Protein AF-A0A412FDX8-F1 (afdb_monomer_lite)

Structure (mmCIF, N/CA/C/O backbone):
data_AF-A0A412FDX8-F1
#
_entry.id   AF-A0A412FDX8-F1
#
loop_
_atom_site.group_PDB
_atom_site.id
_atom_site.type_symbol
_atom_site.label_atom_id
_atom_site.label_alt_id
_atom_site.label_comp_id
_atom_site.label_asym_id
_atom_site.label_entity_id
_atom_site.label_seq_id
_atom_site.pdbx_PDB_ins_code
_atom_site.Cartn_x
_atom_site.Cartn_y
_atom_site.Cartn_z
_atom_site.occupancy
_atom_site.B_iso_or_equiv
_atom_site.auth_seq_id
_atom_site.auth_comp_id
_atom_site.auth_asym_id
_atom_site.auth_atom_id
_atom_site.pdbx_PDB_model_num
ATOM 1 N N . MET A 1 1 ? 4.907 1.057 30.288 1.00 76.75 1 MET A N 1
ATOM 2 C CA . MET A 1 1 ? 3.747 0.135 30.222 1.00 76.75 1 MET A CA 1
ATOM 3 C C . MET A 1 1 ? 2.775 0.377 31.376 1.00 76.75 1 MET A C 1
ATOM 5 O O . MET A 1 1 ? 1.688 0.872 31.107 1.00 76.75 1 MET A O 1
ATOM 9 N N . LYS A 1 2 ? 3.218 0.270 32.641 1.00 84.75 2 LYS A N 1
ATOM 10 C CA . LYS A 1 2 ? 2.421 0.553 33.862 1.00 84.75 2 LYS A CA 1
ATOM 11 C C . LYS A 1 2 ? 1.557 1.835 33.844 1.00 84.75 2 LYS A C 1
ATOM 13 O O . LYS A 1 2 ? 0.416 1.832 34.296 1.00 84.75 2 LYS A O 1
ATOM 18 N N . SER A 1 3 ? 2.067 2.947 33.302 1.00 88.62 3 SER A N 1
ATOM 19 C CA . SER A 1 3 ? 1.304 4.210 33.185 1.00 88.62 3 SER A CA 1
ATOM 20 C C . SER A 1 3 ? 0.127 4.120 32.196 1.00 88.62 3 SER A C 1
ATOM 22 O O . SER A 1 3 ? -0.947 4.665 32.453 1.00 88.62 3 SER A O 1
ATOM 24 N N . VAL A 1 4 ? 0.296 3.395 31.084 1.00 88.06 4 VAL A N 1
ATOM 25 C CA . VAL A 1 4 ? -0.756 3.182 30.073 1.00 88.06 4 VAL A CA 1
ATOM 26 C C . VAL A 1 4 ? -1.822 2.229 30.613 1.00 88.06 4 VAL A C 1
ATOM 28 O O . VAL A 1 4 ? -3.003 2.539 30.513 1.00 88.06 4 VAL A O 1
ATOM 31 N N . GLU A 1 5 ? -1.419 1.148 31.284 1.00 90.25 5 GLU A N 1
ATOM 32 C CA . GLU A 1 5 ? -2.331 0.224 31.979 1.00 90.25 5 GLU A CA 1
ATOM 33 C C . GLU A 1 5 ? -3.207 0.950 33.012 1.00 90.25 5 GLU A C 1
ATOM 35 O O . GLU A 1 5 ? -4.423 0.756 33.062 1.00 90.25 5 GLU A O 1
ATOM 40 N N . LYS A 1 6 ? -2.620 1.866 33.797 1.00 94.12 6 LYS A N 1
ATOM 41 C CA . LYS A 1 6 ? -3.374 2.688 34.757 1.00 94.12 6 LYS A CA 1
ATOM 42 C C . LYS A 1 6 ? -4.414 3.577 34.064 1.00 94.12 6 LYS A C 1
ATOM 44 O O . LYS A 1 6 ? -5.519 3.732 34.586 1.00 94.12 6 LYS A O 1
ATOM 49 N N . LYS A 1 7 ? -4.081 4.146 32.898 1.00 92.44 7 LYS A N 1
ATOM 50 C CA . LYS A 1 7 ? -5.018 4.944 32.088 1.00 92.44 7 LYS A CA 1
ATOM 51 C C . LYS A 1 7 ? -6.154 4.084 31.536 1.00 92.44 7 LYS A C 1
ATOM 53 O O . LYS A 1 7 ? -7.301 4.480 31.695 1.00 92.44 7 LYS A O 1
ATOM 58 N N . ILE A 1 8 ? -5.855 2.895 31.004 1.00 91.94 8 ILE A N 1
ATOM 59 C CA . ILE A 1 8 ? -6.867 1.928 30.538 1.00 91.94 8 ILE A CA 1
ATOM 60 C C . ILE A 1 8 ? -7.859 1.625 31.664 1.00 91.94 8 ILE A C 1
ATOM 62 O O . ILE A 1 8 ? -9.061 1.828 31.497 1.00 91.94 8 ILE A O 1
ATOM 66 N N . ARG A 1 9 ? -7.355 1.262 32.851 1.00 94.25 9 ARG A N 1
ATOM 67 C CA . ARG A 1 9 ? -8.195 0.942 34.015 1.00 94.25 9 ARG A CA 1
ATOM 68 C C . ARG A 1 9 ? -9.065 2.121 34.467 1.00 94.25 9 ARG A C 1
ATOM 70 O O . ARG A 1 9 ? -10.174 1.916 34.956 1.00 94.25 9 ARG A O 1
ATOM 77 N N . LYS A 1 10 ? -8.578 3.362 34.341 1.00 95.06 10 LYS A N 1
ATOM 78 C CA . LYS A 1 10 ? -9.369 4.566 34.649 1.00 95.06 10 LYS A CA 1
ATOM 79 C C . LYS A 1 10 ? -10.506 4.744 33.638 1.00 95.06 10 LYS A C 1
ATOM 81 O O . LYS A 1 10 ? -11.654 4.881 34.052 1.00 95.06 10 LYS A O 1
ATOM 86 N N . THR A 1 11 ? -10.197 4.674 32.345 1.00 91.75 11 THR A N 1
ATOM 87 C CA . THR A 1 11 ? -11.182 4.796 31.262 1.00 91.75 11 THR A CA 1
ATOM 88 C C . THR A 1 11 ? -12.250 3.699 31.345 1.00 91.75 11 THR A C 1
ATOM 90 O O . THR A 1 11 ? -13.431 3.971 31.164 1.00 91.75 11 THR A O 1
ATOM 93 N N . GLU A 1 12 ? -11.879 2.467 31.703 1.00 93.19 12 GLU A N 1
ATOM 94 C CA . GLU A 1 12 ? -12.833 1.367 31.914 1.00 93.19 12 GLU A CA 1
ATOM 95 C C . GLU A 1 12 ? -13.819 1.636 33.052 1.00 93.19 12 GLU A C 1
ATOM 97 O O . GLU A 1 12 ? -15.015 1.385 32.898 1.00 93.19 12 GLU A O 1
ATOM 102 N N . LYS A 1 13 ? -13.348 2.193 34.174 1.00 96.06 13 LYS A N 1
ATOM 103 C CA . LYS A 1 13 ? -14.226 2.581 35.287 1.00 96.06 13 LYS A CA 1
ATOM 104 C C . LYS A 1 13 ? -15.224 3.664 34.875 1.00 96.06 13 LYS A C 1
ATOM 106 O O . LYS A 1 13 ? -16.372 3.627 35.308 1.00 96.06 13 LYS A O 1
ATOM 111 N N . GLU A 1 14 ? -14.806 4.622 34.053 1.00 93.25 14 GLU A N 1
ATOM 112 C CA . GLU A 1 14 ? -15.690 5.676 33.540 1.00 93.25 14 GLU A CA 1
ATOM 113 C C . GLU A 1 14 ? -16.746 5.111 32.579 1.00 93.25 14 GLU A C 1
ATOM 115 O O . GLU A 1 14 ? -17.928 5.422 32.724 1.00 93.25 14 GLU A O 1
ATOM 120 N N . ILE A 1 15 ? -16.361 4.192 31.685 1.00 92.56 15 ILE A N 1
ATOM 121 C CA . ILE A 1 15 ? -17.304 3.472 30.813 1.00 92.56 15 ILE A CA 1
ATOM 122 C C . ILE A 1 15 ? -18.339 2.705 31.648 1.00 92.56 15 ILE A C 1
ATOM 124 O O . ILE A 1 15 ? -19.534 2.834 31.396 1.00 92.56 15 ILE A O 1
ATOM 128 N N . GLN A 1 16 ? -17.907 1.972 32.681 1.00 93.94 16 GLN A N 1
ATOM 129 C CA . GLN A 1 16 ? -18.815 1.231 33.566 1.00 93.94 16 GLN A CA 1
ATOM 130 C C . GLN A 1 16 ? -19.820 2.145 34.281 1.00 93.94 16 GLN A C 1
ATOM 132 O O . GLN A 1 16 ? -20.977 1.767 34.466 1.00 93.94 16 GLN A O 1
ATOM 137 N N . ARG A 1 17 ? -19.407 3.354 34.687 1.00 94.38 17 ARG A N 1
ATOM 138 C CA . ARG A 1 17 ? -20.314 4.346 35.290 1.00 94.38 17 ARG A CA 1
ATOM 139 C C . ARG A 1 17 ? -21.377 4.810 34.293 1.00 94.38 17 ARG A C 1
ATOM 141 O O . ARG A 1 17 ? -22.551 4.861 34.651 1.00 94.38 17 ARG A O 1
ATOM 148 N N . LEU A 1 18 ? -20.982 5.100 33.052 1.00 92.00 18 LEU A N 1
ATOM 149 C CA . LEU A 1 18 ? -21.920 5.487 31.993 1.00 92.00 18 LEU A CA 1
ATOM 150 C C . LEU A 1 18 ? -22.877 4.348 31.627 1.00 92.00 18 LEU A C 1
ATOM 152 O O . LEU A 1 18 ? -24.068 4.593 31.462 1.00 92.00 18 LEU A O 1
ATOM 156 N N . ASP A 1 19 ? -22.390 3.106 31.554 1.00 91.75 19 ASP A N 1
ATOM 157 C CA . ASP A 1 19 ? -23.225 1.930 31.278 1.00 91.75 19 ASP A CA 1
ATOM 158 C C . ASP A 1 19 ? -24.308 1.738 32.355 1.00 91.75 19 ASP A C 1
ATOM 160 O O . ASP A 1 19 ? -25.461 1.460 32.022 1.00 91.75 19 ASP A O 1
ATOM 164 N N . LYS A 1 20 ? -23.980 1.960 33.638 1.00 94.56 20 LYS A N 1
ATOM 165 C CA . LYS A 1 20 ? -24.968 1.928 34.733 1.00 94.56 20 LYS A CA 1
ATOM 166 C C . LYS A 1 20 ? -26.040 3.012 34.581 1.00 94.56 20 LYS A C 1
ATOM 168 O O . LYS A 1 20 ? -27.222 2.714 34.727 1.00 94.56 20 LYS A O 1
ATOM 173 N N . ARG A 1 21 ? -25.644 4.247 34.256 1.00 92.19 21 ARG A N 1
ATOM 174 C CA . ARG A 1 21 ? -26.575 5.377 34.067 1.00 92.19 21 ARG A CA 1
ATOM 175 C C . ARG A 1 21 ? -27.496 5.153 32.861 1.00 92.19 21 ARG A C 1
ATOM 177 O O . ARG A 1 21 ? -28.705 5.329 32.963 1.00 92.19 21 ARG A O 1
ATOM 184 N N . LEU A 1 22 ? -26.950 4.642 31.755 1.00 91.31 22 LEU A N 1
ATOM 185 C CA . LEU A 1 22 ? -27.731 4.223 30.585 1.00 91.31 22 LEU A CA 1
ATOM 186 C C . LEU A 1 22 ? -28.715 3.090 30.913 1.00 91.31 22 LEU A C 1
ATOM 188 O O . LEU A 1 22 ? -29.836 3.089 30.411 1.00 91.31 22 LEU A O 1
ATOM 192 N N . ALA A 1 23 ? -28.332 2.126 31.756 1.00 91.81 23 ALA A N 1
ATOM 193 C CA . ALA A 1 23 ? -29.230 1.050 32.175 1.00 91.81 23 ALA A CA 1
ATOM 194 C C . ALA A 1 23 ? -30.426 1.570 32.994 1.00 91.81 23 ALA A C 1
ATOM 196 O O . ALA A 1 23 ? -31.548 1.106 32.789 1.00 91.81 23 ALA A O 1
ATOM 197 N N . GLN A 1 24 ? -30.210 2.563 33.863 1.00 91.69 24 GLN A N 1
ATOM 198 C CA . GLN A 1 24 ? -31.279 3.216 34.628 1.00 91.69 24 GLN A CA 1
ATOM 199 C C . GLN A 1 24 ? -32.261 3.965 33.716 1.00 91.69 24 GLN A C 1
ATOM 201 O O . GLN A 1 24 ? -33.472 3.797 33.852 1.00 91.69 24 GLN A O 1
ATOM 206 N N . LEU A 1 25 ? -31.759 4.728 32.737 1.00 89.25 25 LEU A N 1
ATOM 207 C CA . LEU A 1 25 ? -32.608 5.426 31.760 1.00 89.25 25 LEU A CA 1
ATOM 208 C C . LEU A 1 25 ? -33.424 4.448 30.905 1.00 89.25 25 LEU A C 1
ATOM 210 O O . LEU A 1 25 ? -34.625 4.640 30.707 1.00 89.25 25 LEU A O 1
ATOM 214 N N . LYS A 1 26 ? -32.820 3.326 30.495 1.00 87.69 26 LYS A N 1
ATOM 215 C CA . LYS A 1 26 ? -33.546 2.241 29.817 1.00 87.69 26 LYS A CA 1
ATOM 216 C C . LYS A 1 26 ? -34.657 1.647 30.684 1.00 87.69 26 LYS A C 1
ATOM 218 O O . LYS A 1 26 ? -35.725 1.347 30.160 1.00 87.69 26 LYS A O 1
ATOM 223 N N . GLN A 1 27 ? -34.439 1.475 31.990 1.00 90.00 27 GLN A N 1
ATOM 224 C CA . GLN A 1 27 ? -35.490 1.006 32.901 1.00 90.00 27 GLN A CA 1
ATOM 225 C C . GLN A 1 27 ? -36.635 2.017 33.035 1.00 90.00 27 GLN A C 1
ATOM 227 O O . GLN A 1 27 ? -37.792 1.618 32.931 1.00 90.00 27 GLN A O 1
ATOM 232 N N . LYS A 1 28 ? -36.341 3.318 33.185 1.00 88.69 28 LYS A N 1
ATOM 233 C CA . LYS A 1 28 ? -37.378 4.369 33.189 1.00 88.69 28 LYS A CA 1
ATOM 234 C C . LYS A 1 28 ? -38.208 4.366 31.903 1.00 88.69 28 LYS A C 1
ATOM 236 O O . LYS A 1 28 ? -39.429 4.481 31.964 1.00 88.69 28 LYS A O 1
ATOM 241 N N . THR A 1 29 ? -37.541 4.188 30.762 1.00 87.94 29 THR A N 1
ATOM 242 C CA . THR A 1 29 ? -38.176 4.101 29.438 1.00 87.94 29 THR A CA 1
ATOM 243 C C . THR A 1 29 ? -39.141 2.920 29.366 1.00 87.94 29 THR A C 1
ATOM 245 O O . THR A 1 29 ? -40.288 3.089 28.970 1.00 87.94 29 THR A O 1
ATOM 248 N N . LYS A 1 30 ? -38.722 1.734 29.834 1.00 87.25 30 LYS A N 1
ATOM 249 C CA . LYS A 1 30 ? -39.593 0.545 29.905 1.00 87.25 30 LYS A CA 1
ATOM 250 C C . LYS A 1 30 ? -40.821 0.745 30.796 1.00 87.25 30 LYS A C 1
ATOM 252 O O . LYS A 1 30 ? -41.856 0.149 30.534 1.00 87.25 30 LYS A O 1
ATOM 257 N N . LEU A 1 31 ? -40.701 1.565 31.839 1.00 90.38 31 LEU A N 1
ATOM 258 C CA . LEU A 1 31 ? -41.789 1.905 32.760 1.00 90.38 31 LEU A CA 1
ATOM 259 C C . LEU A 1 31 ? -42.696 3.036 32.237 1.00 90.38 31 LEU A C 1
ATOM 261 O O . LEU A 1 31 ? -43.611 3.439 32.950 1.00 90.38 31 LEU A O 1
ATOM 265 N N . GLY A 1 32 ? -42.426 3.591 31.048 1.00 84.75 32 GLY A N 1
ATOM 266 C CA . GLY A 1 32 ? -43.186 4.706 30.471 1.00 84.75 32 GLY A CA 1
ATOM 267 C C . GLY A 1 32 ? -42.995 6.051 31.187 1.00 84.75 32 GLY A C 1
ATOM 268 O O . GLY A 1 32 ? -43.741 6.988 30.934 1.00 84.75 32 GLY A O 1
ATOM 269 N N . LYS A 1 33 ? -42.005 6.168 32.084 1.00 86.38 33 LYS A N 1
ATOM 270 C CA . LYS A 1 33 ? -41.756 7.361 32.921 1.00 86.38 33 LYS A CA 1
ATOM 271 C C . LYS A 1 33 ? -40.632 8.254 32.383 1.00 86.38 33 LYS A C 1
ATOM 273 O O . LYS A 1 33 ? -39.992 8.967 33.152 1.00 86.38 33 LYS A O 1
ATOM 278 N N . GLN A 1 34 ? -40.318 8.159 31.094 1.00 85.19 34 GLN A N 1
ATOM 279 C CA . GLN A 1 34 ? -39.212 8.908 30.500 1.00 85.19 34 GLN A CA 1
ATOM 280 C C . GLN A 1 34 ? -39.630 10.353 30.218 1.00 85.19 34 GLN A C 1
ATOM 282 O O . GLN A 1 34 ? -40.617 10.596 29.526 1.00 85.19 34 GLN A O 1
ATOM 287 N N . THR A 1 35 ? -38.860 11.315 30.724 1.00 89.06 35 THR A N 1
ATOM 288 C CA . THR A 1 35 ? -39.027 12.731 30.377 1.00 89.06 35 THR A CA 1
ATOM 289 C C . THR A 1 35 ? -38.248 13.081 29.106 1.00 89.06 35 THR A C 1
ATOM 291 O O . THR A 1 35 ? -37.320 12.380 28.695 1.00 89.06 35 THR A O 1
ATOM 294 N N . ARG A 1 36 ? -38.596 14.209 28.471 1.00 88.50 36 ARG A N 1
ATOM 295 C CA . ARG A 1 36 ? -37.852 14.733 27.311 1.00 88.50 36 ARG A CA 1
ATOM 296 C C . ARG A 1 36 ? -36.380 15.005 27.646 1.00 88.50 36 ARG A C 1
ATOM 298 O O . ARG A 1 36 ? -35.511 14.782 26.810 1.00 88.50 36 ARG A O 1
ATOM 305 N N . GLU A 1 37 ? -36.112 15.460 28.865 1.00 88.56 37 GLU A N 1
ATOM 306 C CA . GLU A 1 37 ? -34.761 15.723 29.369 1.00 88.56 37 GLU A CA 1
ATOM 307 C C . GLU A 1 37 ? -33.951 14.432 29.525 1.00 88.56 37 GLU A C 1
ATOM 309 O O . GLU A 1 37 ? -32.830 14.367 29.026 1.00 88.56 37 GLU A O 1
ATOM 314 N N . ASP A 1 38 ? -34.547 13.382 30.107 1.00 87.25 38 ASP A N 1
ATOM 315 C CA . ASP A 1 38 ? -33.927 12.053 30.226 1.00 87.25 38 ASP A CA 1
ATOM 316 C C . ASP A 1 38 ? -33.514 11.510 28.836 1.00 87.25 38 ASP A C 1
ATOM 318 O O . ASP A 1 38 ? -32.437 10.932 28.674 1.00 87.25 38 ASP A O 1
ATOM 322 N N . TYR A 1 39 ? -34.354 11.710 27.810 1.00 86.12 39 TYR A N 1
ATOM 323 C CA . TYR A 1 39 ? -34.054 11.307 26.429 1.00 86.12 39 TYR A CA 1
ATOM 324 C C . TYR A 1 39 ? -32.911 12.123 25.803 1.00 86.12 39 TYR A C 1
ATOM 326 O O . TYR A 1 39 ? -32.002 11.557 25.190 1.00 86.12 39 TYR A O 1
ATOM 334 N N . LEU A 1 40 ? -32.929 13.451 25.963 1.00 89.44 40 LEU A N 1
ATOM 335 C CA . LEU A 1 40 ? -31.876 14.328 25.442 1.00 89.44 40 LEU A CA 1
ATOM 336 C C . LEU A 1 40 ? -30.523 14.037 26.103 1.00 89.44 40 LEU A C 1
ATOM 338 O O . LEU A 1 40 ? -29.517 13.951 25.399 1.00 89.44 40 LEU A O 1
ATOM 342 N N . GLU A 1 41 ? -30.495 13.808 27.419 1.00 89.06 41 GLU A N 1
ATOM 343 C CA . GLU A 1 41 ? -29.285 13.405 28.146 1.00 89.06 41 GLU A CA 1
ATOM 344 C C . GLU A 1 41 ? -28.731 12.074 27.608 1.00 89.06 41 GLU A C 1
ATOM 346 O O . GLU A 1 41 ? -27.524 11.942 27.373 1.00 89.06 41 GLU A O 1
ATOM 351 N N . GLU A 1 42 ? -29.602 11.092 27.354 1.00 88.00 42 GLU A N 1
ATOM 352 C CA . GLU A 1 42 ? -29.204 9.799 26.798 1.00 88.00 42 GLU A CA 1
ATOM 353 C C . GLU A 1 42 ? -28.529 9.945 25.427 1.00 88.00 42 GLU A C 1
ATOM 355 O O . GLU A 1 42 ? -27.438 9.405 25.200 1.00 88.00 42 GLU A O 1
ATOM 360 N N . VAL A 1 43 ? -29.190 10.659 24.512 1.00 86.56 43 VAL A N 1
ATOM 361 C CA . VAL A 1 43 ? -28.810 10.727 23.097 1.00 86.56 43 VAL A CA 1
ATOM 362 C C . VAL A 1 43 ? -27.665 11.703 22.855 1.00 86.56 43 VAL A C 1
ATOM 364 O O . VAL A 1 43 ? -26.745 11.366 22.113 1.00 86.56 43 VAL A O 1
ATOM 367 N N . GLN A 1 44 ? -27.690 12.887 23.470 1.00 87.12 44 GLN A N 1
ATOM 368 C CA . GLN A 1 44 ? -26.711 13.941 23.188 1.00 87.12 44 GLN A CA 1
ATOM 369 C C . GLN A 1 44 ? -25.453 13.842 24.052 1.00 87.12 44 GLN A C 1
ATOM 371 O O . GLN A 1 44 ? -24.378 14.237 23.604 1.00 87.12 44 GLN A O 1
ATOM 376 N N . VAL A 1 45 ? -25.558 13.304 25.271 1.00 88.50 45 VAL A N 1
ATOM 377 C CA . VAL A 1 45 ? -24.444 13.311 26.230 1.00 88.50 45 VAL A CA 1
ATOM 378 C C . VAL A 1 45 ? -23.928 11.898 26.471 1.00 88.50 45 VAL A C 1
ATOM 380 O O . VAL A 1 45 ? -22.798 11.571 26.108 1.00 88.50 45 VAL A O 1
ATOM 383 N N . LEU A 1 46 ? -24.754 11.012 27.029 1.00 89.44 46 LEU A N 1
ATOM 384 C CA . LEU A 1 46 ? -24.276 9.723 27.537 1.00 89.44 46 LEU A CA 1
ATOM 385 C C . LEU A 1 46 ? -23.783 8.789 26.427 1.00 89.44 46 LEU A C 1
ATOM 387 O O . LEU A 1 46 ? -22.702 8.201 26.551 1.00 89.44 46 LEU A O 1
ATOM 391 N N . ARG A 1 47 ? -24.544 8.642 25.335 1.00 85.69 47 ARG A N 1
ATOM 392 C CA . ARG A 1 47 ? -24.160 7.779 24.205 1.00 85.69 47 ARG A CA 1
ATOM 393 C C . ARG A 1 47 ? -22.889 8.286 23.494 1.00 85.69 47 ARG A C 1
ATOM 395 O O . ARG A 1 47 ? -21.970 7.471 23.332 1.00 85.69 47 ARG A O 1
ATOM 402 N N . PRO A 1 48 ? -22.755 9.582 23.142 1.00 89.69 48 PRO A N 1
ATOM 403 C CA . PRO A 1 48 ? -21.528 10.114 22.551 1.00 89.69 48 PRO A CA 1
ATOM 404 C C . PRO A 1 48 ? -20.312 10.009 23.474 1.00 89.69 48 PRO A C 1
ATOM 406 O O . PRO A 1 48 ? -19.270 9.512 23.042 1.00 89.69 48 PRO A O 1
ATOM 409 N N . THR A 1 49 ? -20.430 10.378 24.755 1.00 88.06 49 THR A N 1
ATOM 410 C CA . THR A 1 49 ? -19.308 10.280 25.706 1.00 88.06 49 THR A CA 1
ATOM 411 C C . THR A 1 49 ? -18.858 8.832 25.888 1.00 88.06 49 THR A C 1
ATOM 413 O O . THR A 1 49 ? -17.662 8.538 25.881 1.00 88.06 49 THR A O 1
ATOM 416 N N . ARG A 1 50 ? -19.797 7.883 25.962 1.00 89.25 50 ARG A N 1
ATOM 417 C CA . ARG A 1 50 ? -19.469 6.454 26.018 1.00 89.25 50 ARG A CA 1
ATOM 418 C C . ARG A 1 50 ? -18.708 5.989 24.775 1.00 89.25 50 ARG A C 1
ATOM 420 O O . ARG A 1 50 ? -17.741 5.237 24.909 1.00 89.25 50 ARG A O 1
ATOM 427 N N . LYS A 1 51 ? -19.129 6.418 23.578 1.00 86.81 51 LYS A N 1
ATOM 428 C CA . LYS A 1 51 ? -18.433 6.120 22.312 1.00 86.81 51 LYS A CA 1
ATOM 429 C C . LYS A 1 51 ? -17.003 6.667 22.343 1.00 86.81 51 LYS A C 1
ATOM 431 O O . LYS A 1 51 ? -16.062 5.926 22.064 1.00 86.81 51 LYS A O 1
ATOM 436 N N . GLN A 1 52 ? -16.824 7.918 22.771 1.00 87.62 52 GLN A N 1
ATOM 437 C CA . GLN A 1 52 ? -15.505 8.543 22.905 1.00 87.62 52 GLN A CA 1
ATOM 438 C C . GLN A 1 52 ? -14.590 7.769 23.865 1.00 87.62 52 GLN A C 1
ATOM 440 O O . GLN A 1 52 ? -13.460 7.446 23.500 1.00 87.62 52 GLN A O 1
ATOM 445 N N . LEU A 1 53 ? -15.076 7.400 25.054 1.00 89.88 53 LEU A N 1
ATOM 446 C CA . LEU A 1 53 ? -14.277 6.652 26.029 1.00 89.88 53 LEU A CA 1
ATOM 447 C C . LEU A 1 53 ? -13.919 5.240 25.541 1.00 89.88 53 LEU A C 1
ATOM 449 O O . LEU A 1 53 ? -12.794 4.785 25.752 1.00 89.88 53 LEU A O 1
ATOM 453 N N . LYS A 1 54 ? -14.829 4.544 24.845 1.00 85.50 54 LYS A N 1
ATOM 454 C CA . LYS A 1 54 ? -14.522 3.242 24.223 1.00 85.50 54 LYS A CA 1
ATOM 455 C C . LYS A 1 54 ? -13.420 3.358 23.171 1.00 85.50 54 LYS A C 1
ATOM 457 O O . LYS A 1 54 ? -12.508 2.528 23.159 1.00 85.50 54 LYS A O 1
ATOM 462 N N . ASN A 1 55 ? -13.465 4.404 22.349 1.00 84.56 55 ASN A N 1
ATOM 463 C CA . ASN A 1 55 ? -12.425 4.679 21.361 1.00 84.56 55 ASN A CA 1
ATOM 464 C C . ASN A 1 55 ? -11.082 4.987 22.034 1.00 84.56 55 ASN A C 1
ATOM 466 O O . ASN A 1 55 ? -10.066 4.406 21.655 1.00 84.56 55 ASN A O 1
ATOM 470 N N . GLN A 1 56 ? -11.072 5.820 23.079 1.00 87.44 56 GLN A N 1
ATOM 471 C CA . GLN A 1 56 ? -9.863 6.101 23.860 1.00 87.44 56 GLN A CA 1
ATOM 472 C C . GLN A 1 56 ? -9.267 4.826 24.471 1.00 87.44 56 GLN A C 1
ATOM 474 O O . GLN A 1 56 ? -8.060 4.607 24.384 1.00 87.44 56 GLN A O 1
ATOM 479 N N . ARG A 1 57 ? -10.102 3.943 25.038 1.00 91.38 57 ARG A N 1
ATOM 480 C CA . ARG A 1 57 ? -9.655 2.644 25.563 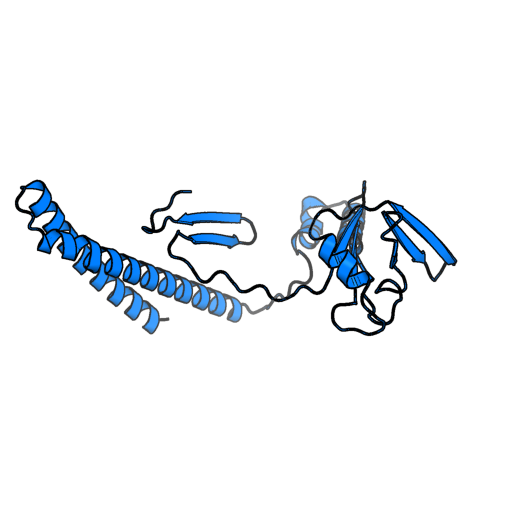1.00 91.38 57 ARG A CA 1
ATOM 481 C C . ARG A 1 57 ? -8.999 1.797 24.471 1.00 91.38 57 ARG A C 1
ATOM 483 O O . ARG A 1 57 ? -7.915 1.270 24.695 1.00 91.38 57 ARG A O 1
ATOM 490 N N . SER A 1 58 ? -9.631 1.692 23.300 1.00 84.94 58 SER A N 1
ATOM 491 C CA . SER A 1 58 ? -9.093 0.936 22.159 1.00 84.94 58 SER A CA 1
ATOM 492 C C . SER A 1 58 ? -7.719 1.462 21.723 1.00 84.94 58 SER A C 1
ATOM 494 O O . SER A 1 58 ? -6.759 0.700 21.621 1.00 84.94 58 SER A O 1
ATOM 496 N N . GLN A 1 59 ? -7.578 2.784 21.589 1.00 88.19 59 GLN A N 1
ATOM 497 C CA . GLN A 1 59 ? -6.304 3.424 21.247 1.00 88.19 59 GLN A CA 1
ATOM 498 C C . GLN A 1 59 ? -5.211 3.162 22.293 1.00 88.19 59 GLN A C 1
ATOM 500 O O . GLN A 1 59 ? -4.052 2.933 21.940 1.00 88.19 59 GLN A O 1
ATOM 505 N N . LEU A 1 60 ? -5.559 3.177 23.584 1.00 91.56 60 LEU A N 1
ATOM 506 C CA . LEU A 1 60 ? -4.612 2.878 24.660 1.00 91.56 60 LEU A CA 1
ATOM 507 C C . LEU A 1 60 ? -4.150 1.413 24.638 1.00 91.56 60 LEU A C 1
ATOM 509 O O . LEU A 1 60 ? -2.960 1.164 24.830 1.00 91.56 60 LEU A O 1
ATOM 513 N N . ILE A 1 61 ? -5.054 0.464 24.371 1.00 90.06 61 ILE A N 1
ATOM 514 C CA . ILE A 1 61 ? -4.722 -0.963 24.217 1.00 90.06 61 ILE A CA 1
ATOM 515 C C . ILE A 1 61 ? -3.808 -1.165 23.008 1.00 90.06 61 ILE A C 1
ATOM 517 O O . ILE A 1 61 ? -2.762 -1.801 23.125 1.00 90.06 61 ILE A O 1
ATOM 521 N N . PHE A 1 62 ? -4.146 -0.561 21.868 1.00 87.69 62 PHE A N 1
ATOM 522 C CA . PHE A 1 62 ? -3.314 -0.620 20.670 1.00 87.69 62 PHE A CA 1
ATOM 523 C C . PHE A 1 62 ? -1.902 -0.084 20.937 1.00 87.69 62 PHE A C 1
ATOM 525 O O . PHE A 1 62 ? -0.906 -0.713 20.577 1.00 87.69 62 PHE A O 1
ATOM 532 N N . LYS A 1 63 ? -1.801 1.052 21.642 1.00 90.00 63 LYS A N 1
ATOM 533 C CA . LYS A 1 63 ? -0.514 1.620 22.052 1.00 90.00 63 LYS A CA 1
ATOM 534 C C . LYS A 1 63 ? 0.276 0.654 22.935 1.00 90.00 63 LYS A C 1
ATOM 536 O O . LYS A 1 63 ? 1.472 0.494 22.709 1.00 90.00 63 LYS A O 1
ATOM 541 N N . LEU A 1 64 ? -0.372 0.012 23.909 1.00 91.75 64 LEU A N 1
ATOM 542 C CA . LEU A 1 64 ? 0.269 -0.963 24.795 1.00 91.75 64 LEU A CA 1
ATOM 543 C C . LEU A 1 64 ? 0.826 -2.155 24.002 1.00 91.75 64 LEU A C 1
ATOM 545 O O . LEU A 1 64 ? 2.008 -2.469 24.138 1.00 91.75 64 LEU A O 1
ATOM 549 N N . ASN A 1 65 ? 0.012 -2.744 23.123 1.00 87.25 65 ASN A N 1
ATOM 550 C CA . ASN A 1 65 ? 0.403 -3.881 22.286 1.00 87.25 65 ASN A CA 1
ATOM 551 C C . ASN A 1 65 ? 1.575 -3.531 21.365 1.00 87.25 65 ASN A C 1
ATOM 553 O O . ASN A 1 65 ? 2.555 -4.271 21.300 1.00 87.25 65 ASN A O 1
ATOM 557 N N . ARG A 1 66 ? 1.525 -2.364 20.713 1.00 86.56 66 ARG A N 1
ATOM 558 C CA . ARG A 1 66 ? 2.615 -1.884 19.854 1.00 86.56 66 ARG A CA 1
ATOM 559 C C . ARG A 1 66 ? 3.914 -1.693 20.633 1.00 86.56 66 ARG A C 1
ATOM 561 O O . ARG A 1 66 ? 4.973 -2.091 20.158 1.00 86.56 66 ARG A O 1
ATOM 568 N N . THR A 1 67 ? 3.855 -1.093 21.823 1.00 87.12 67 THR A N 1
ATOM 569 C CA . THR A 1 67 ? 5.045 -0.919 22.670 1.00 87.12 67 THR A CA 1
ATOM 570 C C . THR A 1 67 ? 5.610 -2.266 23.122 1.00 87.12 67 THR A C 1
ATOM 572 O O . THR A 1 67 ? 6.824 -2.446 23.093 1.00 87.12 67 THR A O 1
ATOM 575 N N . GLN A 1 68 ? 4.756 -3.229 23.480 1.00 88.94 68 GLN A N 1
ATOM 576 C CA . GLN A 1 68 ? 5.194 -4.579 23.838 1.00 88.94 68 GLN A CA 1
ATOM 577 C C . GLN A 1 68 ? 5.863 -5.285 22.653 1.00 88.94 68 GLN A C 1
ATOM 579 O O . GLN A 1 68 ? 6.915 -5.896 22.815 1.00 88.94 68 GLN A O 1
ATOM 584 N N . GLN A 1 69 ? 5.295 -5.161 21.452 1.00 82.94 69 GLN A N 1
ATOM 585 C CA . GLN A 1 69 ? 5.878 -5.714 20.233 1.00 82.94 69 GLN A CA 1
ATOM 586 C C . GLN A 1 69 ? 7.248 -5.093 19.936 1.00 82.94 69 GLN A C 1
ATOM 588 O O . GLN A 1 69 ? 8.194 -5.821 19.664 1.00 82.94 69 GLN A O 1
ATOM 593 N N . GLN A 1 70 ? 7.384 -3.768 20.048 1.00 82.88 70 GLN A N 1
ATOM 594 C CA . GLN A 1 70 ? 8.669 -3.079 19.882 1.00 82.88 70 GLN A CA 1
ATOM 595 C C . GLN A 1 70 ? 9.715 -3.553 20.896 1.00 82.88 70 GLN A C 1
ATOM 597 O O . GLN A 1 70 ? 10.859 -3.785 20.518 1.00 82.88 70 GLN A O 1
ATOM 602 N N . LEU A 1 71 ? 9.320 -3.734 22.160 1.00 86.69 71 LEU A N 1
ATOM 603 C CA . LEU A 1 71 ? 10.195 -4.233 23.221 1.00 86.69 71 LEU A CA 1
ATOM 604 C C . LEU A 1 71 ? 10.640 -5.673 22.928 1.00 86.69 71 LEU A C 1
ATOM 606 O O . LEU A 1 71 ? 11.827 -5.979 22.997 1.00 86.69 71 LEU A O 1
ATOM 610 N N . ASN A 1 72 ? 9.707 -6.535 22.521 1.00 83.00 72 ASN A N 1
ATOM 611 C CA . ASN A 1 72 ? 10.010 -7.907 22.123 1.00 83.00 72 ASN A CA 1
ATOM 612 C C . ASN A 1 72 ? 10.985 -7.941 20.937 1.00 83.00 72 ASN A C 1
ATOM 614 O O . ASN A 1 72 ? 11.940 -8.709 20.967 1.00 83.00 72 ASN A O 1
ATOM 618 N N . THR A 1 73 ? 10.785 -7.088 19.927 1.00 73.81 73 THR A N 1
ATOM 619 C CA . THR A 1 73 ? 11.692 -6.961 18.777 1.00 73.81 73 THR A CA 1
ATOM 620 C C . THR A 1 73 ? 13.070 -6.435 19.183 1.00 73.81 73 THR A C 1
ATOM 622 O O . THR A 1 73 ? 14.073 -6.946 18.701 1.00 73.81 73 THR A O 1
ATOM 625 N N . ALA A 1 74 ? 13.151 -5.449 20.081 1.00 77.44 74 ALA A N 1
ATOM 626 C CA . ALA A 1 74 ? 14.426 -4.916 20.567 1.00 77.44 74 ALA A CA 1
ATOM 627 C C . ALA A 1 74 ? 15.215 -5.944 21.397 1.00 77.44 74 ALA A C 1
ATOM 629 O O . ALA A 1 74 ? 16.438 -6.001 21.306 1.00 77.44 74 ALA A O 1
ATOM 630 N N . ASN A 1 75 ? 14.517 -6.785 22.164 1.00 78.75 75 ASN A N 1
ATOM 631 C CA . ASN A 1 75 ? 15.120 -7.868 22.941 1.00 78.75 75 ASN A CA 1
ATOM 632 C C . ASN A 1 75 ? 15.547 -9.071 22.084 1.00 78.75 75 ASN A C 1
ATOM 634 O O . ASN A 1 75 ? 16.272 -9.943 22.568 1.00 78.75 75 ASN A O 1
ATOM 638 N N . GLN A 1 76 ? 15.113 -9.159 20.823 1.00 71.81 76 GLN A N 1
ATOM 639 C CA . GLN A 1 76 ? 15.622 -10.181 19.914 1.00 71.81 76 GLN A CA 1
ATOM 640 C C . GLN A 1 76 ? 17.076 -9.856 19.557 1.00 71.81 76 GLN A C 1
ATOM 642 O O . GLN A 1 76 ? 17.368 -8.836 18.939 1.00 71.81 76 GLN A O 1
ATOM 647 N N . LYS A 1 77 ? 17.994 -10.772 19.901 1.00 60.00 77 LYS A N 1
ATOM 648 C CA . LYS A 1 77 ? 19.444 -10.654 19.642 1.00 60.00 77 LYS A CA 1
ATOM 649 C C . LYS A 1 77 ? 19.812 -10.431 18.166 1.00 60.00 77 LYS A C 1
ATOM 651 O O . LYS A 1 77 ? 20.932 -10.028 17.883 1.00 60.00 77 LYS A O 1
ATOM 656 N N . MET A 1 78 ? 18.907 -10.717 17.228 1.00 57.25 78 MET A N 1
ATOM 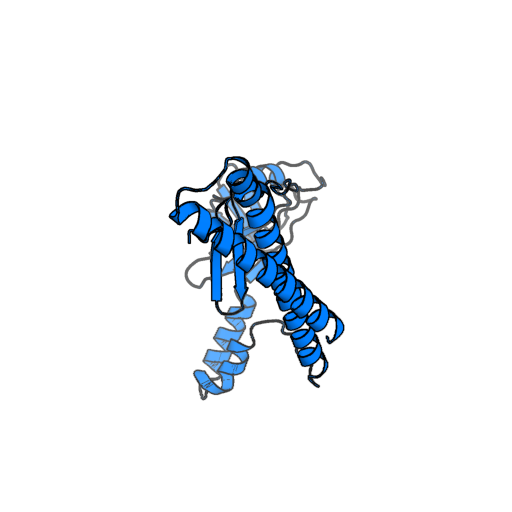657 C CA . MET A 1 78 ? 19.168 -10.668 15.792 1.00 57.25 78 MET A CA 1
ATOM 658 C C . MET A 1 78 ? 18.070 -9.865 15.087 1.00 57.25 78 MET A C 1
ATOM 660 O O . MET A 1 78 ? 16.947 -10.339 14.911 1.00 57.25 78 MET A O 1
ATOM 664 N N . GLN A 1 79 ? 18.397 -8.635 14.688 1.00 49.31 79 GLN A N 1
ATOM 665 C CA . GLN A 1 79 ? 17.502 -7.773 13.919 1.00 49.31 79 GLN A CA 1
ATOM 666 C C . GLN A 1 79 ? 17.522 -8.210 12.452 1.00 49.31 79 GLN A C 1
ATOM 668 O O . GLN A 1 79 ? 18.542 -8.123 11.773 1.00 49.31 79 GLN A O 1
ATOM 673 N N . PHE A 1 80 ? 16.397 -8.713 11.948 1.00 48.44 80 PHE A N 1
ATOM 674 C CA . PHE A 1 80 ? 16.287 -9.102 10.545 1.00 48.44 80 PHE A CA 1
ATOM 675 C C . PHE A 1 80 ? 15.696 -7.967 9.707 1.00 48.44 80 PHE A C 1
ATOM 677 O O . PHE A 1 80 ? 14.477 -7.855 9.586 1.00 48.44 80 PHE A O 1
ATOM 684 N N . THR A 1 81 ? 16.544 -7.189 9.040 1.00 42.03 81 THR A N 1
ATOM 685 C CA . THR A 1 81 ? 16.109 -6.332 7.928 1.00 42.03 81 THR A CA 1
ATOM 686 C C . THR A 1 81 ? 15.910 -7.217 6.699 1.00 42.03 81 THR A C 1
ATOM 688 O O . THR A 1 81 ? 16.863 -7.764 6.149 1.00 42.03 81 THR A O 1
ATOM 691 N N . CYS A 1 82 ? 14.659 -7.450 6.303 1.00 46.38 82 CYS A N 1
ATOM 692 C CA . CYS A 1 82 ? 14.336 -8.383 5.224 1.00 46.38 82 CYS A CA 1
ATOM 693 C C . CYS A 1 82 ? 14.160 -7.628 3.899 1.00 46.38 82 CYS A C 1
ATOM 695 O O . CYS A 1 82 ? 13.093 -7.076 3.649 1.00 46.38 82 CYS A O 1
ATOM 697 N N . PHE A 1 83 ? 15.168 -7.650 3.025 1.00 41.31 83 PHE A N 1
ATOM 698 C CA . PHE A 1 83 ? 14.982 -7.316 1.611 1.00 41.31 83 PHE A CA 1
ATOM 699 C C . PHE A 1 83 ? 14.544 -8.580 0.855 1.00 41.31 83 PHE A C 1
ATOM 701 O O . PHE A 1 83 ? 15.351 -9.470 0.593 1.00 41.31 83 PHE A O 1
ATOM 708 N N . GLY A 1 84 ? 13.254 -8.671 0.522 1.00 52.09 84 GLY A N 1
ATOM 709 C CA . GLY A 1 84 ? 12.668 -9.810 -0.193 1.00 52.09 84 GLY A CA 1
ATOM 710 C C . GLY A 1 84 ? 12.136 -10.916 0.728 1.00 52.09 84 GLY A C 1
ATOM 711 O O . GLY A 1 84 ? 12.688 -11.215 1.788 1.00 52.09 84 GLY A O 1
ATOM 712 N N . GLY A 1 85 ? 11.008 -11.514 0.339 1.00 58.06 85 GLY A N 1
ATOM 713 C CA . GLY A 1 85 ? 10.275 -12.474 1.162 1.00 58.06 85 GLY A CA 1
ATOM 714 C C . GLY A 1 85 ? 11.095 -13.727 1.484 1.00 58.06 85 GLY A C 1
ATOM 715 O O . GLY A 1 85 ? 11.338 -14.562 0.614 1.00 58.06 85 GLY A O 1
ATOM 716 N N . LYS A 1 86 ? 11.438 -13.916 2.769 1.00 64.00 86 LYS A N 1
ATOM 717 C CA . LYS A 1 86 ? 12.092 -15.125 3.320 1.00 64.00 86 LYS A CA 1
ATOM 718 C C . LYS A 1 86 ? 11.395 -16.439 2.942 1.00 64.00 86 LYS A C 1
ATOM 720 O O . LYS A 1 86 ? 12.005 -17.493 3.073 1.00 64.00 86 LYS A O 1
ATOM 725 N N . LYS A 1 87 ? 10.140 -16.391 2.484 1.00 74.00 87 LYS A N 1
ATOM 726 C CA . LYS A 1 87 ? 9.346 -17.551 2.064 1.00 74.00 87 LYS A CA 1
ATOM 727 C C . LYS A 1 87 ? 10.071 -18.389 1.009 1.00 74.00 87 LYS A C 1
ATOM 729 O O . LYS A 1 87 ? 10.250 -19.584 1.220 1.00 74.00 87 LYS A O 1
ATOM 734 N N . LEU A 1 88 ? 10.566 -17.766 -0.064 1.00 76.75 88 LEU A N 1
ATOM 735 C CA . LEU A 1 88 ? 11.231 -18.506 -1.139 1.00 76.75 88 LEU A CA 1
ATOM 736 C C . LEU A 1 88 ? 12.617 -19.001 -0.702 1.00 76.75 88 LEU A C 1
ATOM 738 O O . LEU A 1 88 ? 12.961 -20.150 -0.943 1.00 76.75 88 LEU A O 1
ATOM 742 N N . SER A 1 89 ? 13.377 -18.196 0.044 1.00 77.12 89 SER A N 1
ATOM 743 C CA . SER A 1 89 ? 14.672 -18.616 0.606 1.00 77.12 89 SER A CA 1
ATOM 744 C C . SER A 1 89 ? 14.548 -19.821 1.554 1.00 77.12 89 SER A C 1
ATOM 746 O O . SER A 1 89 ? 15.315 -20.773 1.441 1.00 77.12 89 SER A O 1
ATOM 748 N N . ARG A 1 90 ? 13.532 -19.832 2.429 1.00 78.19 90 ARG A N 1
ATOM 749 C CA . ARG A 1 90 ? 13.224 -20.959 3.329 1.00 78.19 90 ARG A CA 1
ATOM 750 C C . ARG A 1 90 ? 12.737 -22.197 2.579 1.00 78.19 90 ARG A C 1
ATOM 752 O O . ARG A 1 90 ? 13.050 -23.306 2.989 1.00 78.19 90 ARG A O 1
ATOM 759 N N . SER A 1 91 ? 12.011 -22.013 1.473 1.00 80.69 91 SER A N 1
ATOM 760 C CA . SER A 1 91 ? 11.500 -23.130 0.669 1.00 80.69 91 SER A CA 1
ATOM 761 C C . SER A 1 91 ? 12.603 -23.980 0.026 1.00 80.69 91 SER A C 1
ATOM 763 O O . SER A 1 91 ? 12.344 -25.128 -0.320 1.00 80.69 91 SER A O 1
ATOM 765 N N . ARG A 1 92 ? 13.842 -23.463 -0.054 1.00 80.94 92 ARG A N 1
ATOM 766 C CA . ARG A 1 92 ? 15.023 -24.181 -0.560 1.00 80.94 92 ARG A CA 1
ATOM 767 C C . ARG A 1 92 ? 15.266 -25.513 0.150 1.00 80.94 92 ARG A C 1
ATOM 769 O O . ARG A 1 92 ? 15.665 -26.474 -0.487 1.00 80.94 92 ARG A O 1
ATOM 776 N N . THR A 1 93 ? 15.075 -25.549 1.468 1.00 80.12 93 THR A N 1
ATOM 777 C CA . THR A 1 93 ? 15.370 -26.725 2.306 1.00 80.12 93 THR A CA 1
ATOM 778 C C . THR A 1 93 ? 14.127 -27.540 2.652 1.00 80.12 93 THR A C 1
ATOM 780 O O . THR A 1 93 ? 14.241 -28.519 3.376 1.00 80.12 93 THR A O 1
ATOM 783 N N . THR A 1 94 ? 12.944 -27.127 2.189 1.00 83.31 94 THR A N 1
ATOM 784 C CA . THR A 1 94 ? 11.673 -27.808 2.471 1.00 83.31 94 THR A CA 1
ATOM 785 C C . THR A 1 94 ? 10.989 -28.237 1.176 1.00 83.31 94 THR A C 1
ATOM 787 O O . THR A 1 94 ? 11.113 -29.385 0.778 1.00 83.31 94 THR A O 1
ATOM 790 N N . VAL A 1 95 ? 10.320 -27.309 0.487 1.00 80.81 95 VAL A N 1
ATOM 791 C CA . VAL A 1 95 ? 9.540 -27.566 -0.741 1.00 80.81 95 VAL A CA 1
ATOM 792 C C . VAL A 1 95 ? 10.430 -28.003 -1.904 1.00 80.81 95 VAL A C 1
ATOM 794 O O . VAL A 1 95 ? 10.045 -28.861 -2.685 1.00 80.81 95 VAL A O 1
ATOM 797 N N . TYR A 1 96 ? 11.625 -27.423 -2.003 1.00 82.12 96 TYR A N 1
ATOM 798 C CA . TYR A 1 96 ? 12.598 -27.714 -3.056 1.00 82.12 96 TYR A CA 1
ATOM 799 C C . TYR A 1 96 ? 13.748 -28.609 -2.566 1.00 82.12 96 TYR A C 1
ATOM 801 O O . TYR A 1 96 ? 14.829 -28.619 -3.159 1.00 82.12 96 TYR A O 1
ATOM 809 N N . ALA A 1 97 ? 13.551 -29.347 -1.467 1.00 82.12 97 ALA A N 1
ATOM 810 C CA . ALA A 1 97 ? 14.550 -30.294 -0.985 1.00 82.12 97 ALA A CA 1
ATOM 811 C C . ALA A 1 97 ? 14.838 -31.344 -2.076 1.00 82.12 97 ALA A C 1
ATOM 813 O O . ALA A 1 97 ? 13.927 -31.996 -2.574 1.00 82.12 97 ALA A O 1
ATOM 814 N N . GLY A 1 98 ? 16.104 -31.467 -2.483 1.00 83.94 98 GLY A N 1
ATOM 815 C CA . GLY A 1 98 ? 16.521 -32.364 -3.569 1.00 83.94 98 GLY A CA 1
ATOM 816 C C . GLY A 1 98 ? 16.405 -31.785 -4.987 1.00 83.94 98 GLY A C 1
ATOM 817 O O . GLY A 1 98 ? 16.930 -32.393 -5.910 1.00 83.94 98 GLY A O 1
ATOM 818 N N . ASN A 1 99 ? 15.807 -30.601 -5.178 1.00 87.62 99 ASN A N 1
ATOM 819 C CA . ASN A 1 99 ? 15.740 -29.927 -6.481 1.00 87.62 99 ASN A CA 1
ATOM 820 C C . ASN A 1 99 ? 16.185 -28.458 -6.377 1.00 87.62 99 ASN A C 1
ATOM 822 O O . ASN A 1 99 ? 15.387 -27.516 -6.398 1.00 87.62 99 ASN A O 1
ATOM 826 N N . HIS A 1 100 ? 17.498 -28.273 -6.221 1.00 86.06 100 HIS A N 1
ATOM 827 C CA . HIS A 1 100 ? 18.097 -26.951 -6.046 1.00 86.06 100 HIS A CA 1
ATOM 828 C C . HIS A 1 100 ? 17.986 -26.070 -7.296 1.00 86.06 100 HIS A C 1
ATOM 830 O O . HIS A 1 100 ? 17.829 -24.855 -7.173 1.00 86.06 100 HIS A O 1
ATOM 836 N N . GLU A 1 101 ? 18.052 -26.665 -8.485 1.00 88.94 101 GLU A N 1
ATOM 837 C CA . GLU A 1 101 ? 18.015 -25.927 -9.749 1.00 88.94 101 GLU A CA 1
ATOM 838 C C . GLU A 1 101 ? 16.656 -25.267 -9.975 1.00 88.94 101 GLU A C 1
ATOM 840 O O . GLU A 1 101 ? 16.606 -24.062 -10.225 1.00 88.94 101 GLU A O 1
ATOM 845 N N . ALA A 1 102 ? 15.557 -26.000 -9.757 1.00 87.38 102 ALA A N 1
ATOM 846 C CA . ALA A 1 102 ? 14.209 -25.439 -9.848 1.00 87.38 102 ALA A CA 1
ATOM 847 C C . ALA A 1 102 ? 13.993 -24.295 -8.841 1.00 87.38 102 ALA A C 1
ATOM 849 O O . ALA A 1 102 ? 13.376 -23.276 -9.158 1.00 87.38 102 ALA A O 1
ATOM 850 N N . TRP A 1 103 ? 14.549 -24.423 -7.629 1.00 90.00 103 TRP A N 1
ATOM 851 C CA . TRP A 1 103 ? 14.529 -23.334 -6.652 1.00 90.00 103 TRP A CA 1
ATOM 852 C C . TRP A 1 103 ? 15.310 -22.114 -7.138 1.00 90.00 103 TRP A C 1
ATOM 854 O O . TRP A 1 103 ? 14.844 -20.985 -6.982 1.00 90.00 103 TRP A O 1
ATOM 864 N N . LEU A 1 104 ? 16.506 -22.324 -7.691 1.00 88.62 104 LEU A N 1
ATOM 865 C CA . LEU A 1 104 ? 17.382 -21.249 -8.143 1.00 88.62 104 LEU A CA 1
ATOM 866 C C . LEU A 1 104 ? 16.764 -20.483 -9.317 1.00 88.62 104 LEU A C 1
ATOM 868 O O . LEU A 1 104 ? 16.865 -19.255 -9.357 1.00 88.62 104 LEU A O 1
ATOM 872 N N . GLU A 1 105 ? 16.108 -21.186 -10.237 1.00 88.31 105 GLU A N 1
ATOM 873 C CA . GLU A 1 105 ? 15.380 -20.594 -11.357 1.00 88.31 105 GLU A CA 1
ATOM 874 C C . GLU A 1 105 ? 14.222 -19.719 -10.868 1.00 88.31 105 GLU A C 1
ATOM 876 O O . GLU A 1 105 ? 14.178 -18.529 -11.185 1.00 88.31 105 GLU A O 1
ATOM 881 N N . GLU A 1 106 ? 13.344 -20.250 -10.012 1.00 86.56 106 GLU A N 1
ATOM 882 C CA . GLU A 1 106 ? 12.223 -19.482 -9.460 1.00 86.56 106 GLU A CA 1
ATOM 883 C C . GLU A 1 106 ? 12.723 -18.321 -8.580 1.00 86.56 106 GLU A C 1
ATOM 885 O O . GLU A 1 106 ? 12.172 -17.220 -8.609 1.00 86.56 106 GLU A O 1
ATOM 890 N N . TYR A 1 107 ? 13.823 -18.512 -7.847 1.00 84.88 107 TYR A N 1
ATOM 891 C CA . TYR A 1 107 ? 14.462 -17.455 -7.064 1.00 84.88 107 TYR A CA 1
ATOM 892 C C . TYR A 1 107 ? 14.994 -16.318 -7.938 1.00 84.88 107 TYR A C 1
ATOM 894 O O . TYR A 1 107 ? 14.769 -15.145 -7.628 1.00 84.88 107 TYR A O 1
ATOM 902 N N . ARG A 1 108 ? 15.675 -16.641 -9.041 1.00 85.69 108 ARG A N 1
ATOM 903 C CA . ARG A 1 108 ? 16.159 -15.648 -10.010 1.00 85.69 108 ARG A CA 1
ATOM 904 C C . ARG A 1 108 ? 14.997 -14.955 -10.708 1.00 85.69 108 ARG A C 1
ATOM 906 O O . ARG A 1 108 ? 14.994 -13.728 -10.779 1.00 85.69 108 ARG A O 1
ATOM 913 N N . TYR A 1 109 ? 13.990 -15.713 -11.136 1.00 87.38 109 TYR A N 1
ATOM 914 C CA . TYR A 1 109 ? 12.784 -15.177 -11.753 1.00 87.38 109 TYR A CA 1
ATOM 915 C C . TYR A 1 109 ? 12.098 -14.162 -10.835 1.00 87.38 109 TYR A C 1
ATOM 917 O O . TYR A 1 109 ? 11.906 -13.017 -11.225 1.00 87.38 109 TYR A O 1
ATOM 925 N N . GLN A 1 110 ? 11.825 -14.503 -9.573 1.00 84.06 110 GLN A N 1
ATOM 926 C CA . GLN A 1 110 ? 11.143 -13.590 -8.645 1.00 84.06 110 GLN A CA 1
ATOM 927 C C . GLN A 1 110 ? 11.916 -12.294 -8.365 1.00 84.06 110 GLN A C 1
ATOM 929 O O . GLN A 1 110 ? 11.300 -11.280 -8.034 1.00 84.06 110 GLN A O 1
ATOM 934 N N . ARG A 1 111 ? 13.248 -12.310 -8.496 1.00 81.12 111 ARG A N 1
ATOM 935 C CA . ARG A 1 111 ? 14.094 -11.116 -8.351 1.00 81.12 111 ARG A CA 1
ATOM 936 C C . ARG A 1 111 ? 14.182 -10.281 -9.624 1.00 81.12 111 ARG A C 1
ATOM 938 O O . ARG A 1 111 ? 14.310 -9.066 -9.525 1.00 81.12 111 ARG A O 1
ATOM 945 N N . ASN A 1 112 ? 14.104 -10.926 -10.783 1.00 83.56 112 ASN A N 1
ATOM 946 C CA . ASN A 1 112 ? 14.306 -10.292 -12.083 1.00 83.56 112 ASN A CA 1
ATOM 947 C C . ASN A 1 112 ? 12.995 -10.023 -12.836 1.00 83.56 112 ASN A C 1
ATOM 949 O O . ASN A 1 112 ? 13.018 -9.369 -13.872 1.00 83.56 112 ASN A O 1
ATOM 953 N N . LYS A 1 113 ? 11.847 -10.480 -12.318 1.00 86.94 113 LYS A N 1
ATOM 954 C CA . LYS A 1 113 ? 10.531 -10.304 -12.951 1.00 86.94 113 LYS A CA 1
ATOM 955 C C . LYS A 1 113 ? 10.084 -8.847 -13.047 1.00 86.94 113 LYS A C 1
ATOM 957 O O . LYS A 1 113 ? 9.102 -8.566 -13.717 1.00 86.94 113 LYS A O 1
ATOM 962 N N . THR A 1 114 ? 10.727 -7.920 -12.339 1.00 87.69 114 THR A N 1
ATOM 963 C CA . THR A 1 114 ? 10.370 -6.500 -12.386 1.00 87.69 114 THR A CA 1
ATOM 964 C C . THR A 1 114 ? 11.534 -5.657 -12.870 1.00 87.69 114 THR A C 1
ATOM 966 O O . THR A 1 114 ? 12.631 -5.755 -12.323 1.00 87.69 114 THR A O 1
ATOM 969 N N . MET A 1 115 ? 11.273 -4.764 -13.820 1.00 87.50 115 MET A N 1
ATOM 970 C CA . MET A 1 115 ? 12.235 -3.782 -14.309 1.00 87.50 115 MET A CA 1
ATOM 971 C C . MET A 1 115 ? 11.641 -2.380 -14.189 1.00 87.50 115 MET A C 1
ATOM 973 O O . MET A 1 115 ? 10.643 -2.065 -14.835 1.00 87.50 115 MET A O 1
ATOM 977 N N . MET A 1 116 ? 12.265 -1.531 -13.370 1.00 88.69 116 MET A N 1
ATOM 978 C CA . MET A 1 116 ? 11.884 -0.126 -13.235 1.00 88.69 116 MET A CA 1
ATOM 979 C C . MET A 1 116 ? 12.801 0.752 -14.074 1.00 88.69 116 MET A C 1
ATOM 981 O O . MET A 1 116 ? 14.024 0.674 -13.965 1.00 88.69 116 MET A O 1
ATOM 985 N N . ILE A 1 117 ? 12.200 1.626 -14.872 1.00 88.62 117 ILE A N 1
ATOM 986 C CA . ILE A 1 117 ? 12.916 2.556 -15.733 1.00 88.62 117 ILE A CA 1
ATOM 987 C C . ILE A 1 117 ? 12.600 3.970 -15.268 1.00 88.62 117 ILE A C 1
ATOM 989 O O . ILE A 1 117 ? 11.445 4.401 -15.361 1.00 88.62 117 ILE A O 1
ATOM 993 N N . PRO A 1 118 ? 13.608 4.700 -14.767 1.00 88.94 118 PRO A N 1
ATOM 994 C CA . PRO A 1 118 ? 13.399 6.021 -14.207 1.00 88.94 118 PRO A CA 1
ATOM 995 C C . PRO A 1 118 ? 12.957 7.008 -15.289 1.00 88.94 118 PRO A C 1
ATOM 997 O O . PRO A 1 118 ? 13.443 6.982 -16.423 1.00 88.94 118 PRO A O 1
ATOM 1000 N N . GLY A 1 119 ? 12.039 7.898 -14.918 1.00 88.38 119 GLY A N 1
ATOM 1001 C CA . GLY A 1 119 ? 11.623 9.015 -15.758 1.00 88.38 119 GLY A CA 1
ATOM 1002 C C . GLY A 1 119 ? 12.671 10.124 -15.802 1.00 88.38 119 GLY A C 1
ATOM 1003 O O . GLY A 1 119 ? 13.467 10.291 -14.879 1.00 88.38 119 GLY A O 1
ATOM 1004 N N . ARG A 1 120 ? 12.663 10.918 -16.876 1.00 88.25 120 ARG A N 1
ATOM 1005 C CA . ARG A 1 120 ? 13.560 12.068 -17.066 1.00 88.25 120 ARG A CA 1
ATOM 1006 C C . ARG A 1 120 ? 12.769 13.290 -17.523 1.00 88.25 120 ARG A C 1
ATOM 1008 O O . ARG A 1 120 ? 12.200 13.288 -18.610 1.00 88.25 120 ARG A O 1
ATOM 1015 N N . ARG A 1 121 ? 12.822 14.380 -16.748 1.00 87.50 121 ARG A N 1
ATOM 1016 C CA . ARG A 1 121 ? 12.162 15.666 -17.078 1.00 87.50 121 ARG A CA 1
ATOM 1017 C C . ARG A 1 121 ? 12.692 16.301 -18.373 1.00 87.50 121 ARG A C 1
ATOM 1019 O O . ARG A 1 121 ? 11.973 17.024 -19.056 1.00 87.50 121 ARG A O 1
ATOM 1026 N N . GLN A 1 122 ? 13.942 15.999 -18.722 1.00 85.50 122 GLN A N 1
ATOM 1027 C CA . GLN A 1 122 ? 14.604 16.457 -19.948 1.00 85.50 122 GLN A CA 1
ATOM 1028 C C . GLN A 1 122 ? 14.189 15.656 -21.198 1.00 85.50 122 GLN A C 1
ATOM 1030 O O . GLN A 1 122 ? 14.416 16.092 -22.322 1.00 85.50 122 GLN A O 1
ATOM 1035 N N . GLY A 1 123 ? 13.586 14.472 -21.036 1.00 82.19 123 GLY A N 1
ATOM 1036 C CA . GLY A 1 123 ? 13.163 13.647 -22.168 1.00 82.19 123 GLY A CA 1
ATOM 1037 C C . GLY A 1 123 ? 11.962 14.254 -22.898 1.00 82.19 123 GLY A C 1
ATOM 1038 O O . GLY A 1 123 ? 11.028 14.736 -22.258 1.00 82.19 123 GLY A O 1
ATOM 1039 N N . LYS A 1 124 ? 11.945 14.183 -24.238 1.00 79.62 124 LYS A N 1
ATOM 1040 C CA . LYS A 1 124 ? 10.810 14.653 -25.061 1.00 79.62 124 LYS A CA 1
ATOM 1041 C C . LYS A 1 124 ? 9.487 14.001 -24.636 1.00 79.62 124 LYS A C 1
ATOM 1043 O O . LYS A 1 124 ? 8.508 14.710 -24.468 1.00 79.62 124 LYS A O 1
ATOM 1048 N N . TYR A 1 125 ? 9.506 12.691 -24.380 1.00 81.12 125 TYR A N 1
ATOM 1049 C CA . TYR A 1 125 ? 8.365 11.898 -23.894 1.00 81.12 125 TYR A CA 1
ATOM 1050 C C . TYR A 1 125 ? 8.505 11.542 -22.411 1.00 81.12 125 TYR A C 1
ATOM 1052 O O . TYR A 1 125 ? 8.180 10.432 -21.996 1.00 81.12 125 TYR A O 1
ATOM 1060 N N . SER A 1 126 ? 9.103 12.445 -21.629 1.00 80.44 126 SER A N 1
ATOM 1061 C CA . SER A 1 126 ? 9.326 12.273 -20.187 1.00 80.44 126 SER A CA 1
ATOM 1062 C C . SER A 1 126 ? 10.263 11.130 -19.782 1.00 80.44 126 SER A C 1
ATOM 1064 O O . SER A 1 126 ? 10.441 10.861 -18.590 1.00 80.44 126 SER A O 1
ATOM 1066 N N . ASN A 1 127 ? 10.883 10.474 -20.764 1.00 84.81 127 ASN A N 1
ATOM 1067 C CA . ASN A 1 127 ? 11.898 9.437 -20.634 1.00 84.81 127 ASN A CA 1
ATOM 1068 C C . ASN A 1 127 ? 12.679 9.327 -21.970 1.00 84.81 127 ASN A C 1
ATOM 1070 O O . ASN A 1 127 ? 12.249 9.841 -23.007 1.00 84.81 127 ASN A O 1
ATOM 1074 N N . CYS A 1 128 ? 13.868 8.727 -21.935 1.00 78.69 128 CYS A N 1
ATOM 1075 C CA . CYS A 1 128 ? 14.736 8.532 -23.101 1.00 78.69 128 CYS A CA 1
ATOM 1076 C C . CYS A 1 128 ? 14.651 7.108 -23.669 1.00 78.69 128 CYS A C 1
ATOM 1078 O O . CYS A 1 128 ? 14.747 6.944 -24.884 1.00 78.69 128 CYS A O 1
ATOM 1080 N N . LEU A 1 129 ? 14.480 6.107 -22.796 1.00 84.19 129 LEU A N 1
ATOM 1081 C CA . LEU A 1 129 ? 14.449 4.686 -23.161 1.00 84.19 129 LEU A CA 1
ATOM 1082 C C . LEU A 1 129 ? 13.043 4.236 -23.545 1.00 84.19 129 LEU A C 1
ATOM 1084 O O . LEU A 1 129 ? 12.877 3.497 -24.507 1.00 84.19 129 LEU A O 1
ATOM 1088 N N . PHE A 1 130 ? 12.044 4.707 -22.802 1.00 87.50 130 PHE A N 1
ATOM 1089 C CA . PHE A 1 130 ? 10.636 4.442 -23.060 1.00 87.50 130 PHE A CA 1
ATOM 1090 C C . PHE A 1 130 ? 9.967 5.703 -23.592 1.00 87.50 130 PHE A C 1
ATOM 1092 O O . PHE A 1 130 ? 9.990 6.742 -22.941 1.00 87.50 130 PHE A O 1
ATOM 1099 N N . LYS A 1 131 ? 9.377 5.634 -24.781 1.00 87.81 131 LYS A N 1
ATOM 1100 C CA . LYS A 1 131 ? 8.669 6.760 -25.396 1.00 87.81 131 LYS A CA 1
ATOM 1101 C C . LYS A 1 131 ? 7.228 6.357 -25.618 1.00 87.81 131 LYS A C 1
ATOM 1103 O O . LYS A 1 131 ? 6.955 5.456 -26.407 1.00 87.81 131 LYS A O 1
ATOM 1108 N N . TYR A 1 132 ? 6.322 6.993 -24.888 1.00 88.75 132 TYR A N 1
ATOM 1109 C CA . TYR A 1 132 ? 4.899 6.753 -25.061 1.00 88.75 132 TYR A CA 1
ATOM 1110 C C . TYR A 1 132 ? 4.330 7.731 -26.083 1.00 88.75 132 TYR A C 1
ATOM 1112 O O . TYR A 1 132 ? 4.289 8.940 -25.848 1.00 88.75 132 TYR A O 1
ATOM 1120 N N . HIS A 1 133 ? 3.917 7.192 -27.225 1.00 86.56 133 HIS A N 1
ATOM 1121 C CA . HIS A 1 133 ? 3.256 7.933 -28.286 1.00 86.56 133 HIS A CA 1
ATOM 1122 C C . HIS A 1 133 ? 1.751 7.916 -28.023 1.00 86.56 133 HIS A C 1
ATOM 1124 O O . HIS A 1 133 ? 1.087 6.901 -28.227 1.00 86.56 133 HIS A O 1
ATOM 1130 N N . LEU A 1 134 ? 1.233 9.049 -27.543 1.00 84.00 134 LEU A N 1
ATOM 1131 C CA . LEU A 1 134 ? -0.171 9.222 -27.153 1.00 84.00 134 LEU A CA 1
ATOM 1132 C C . LEU A 1 134 ? -1.145 8.972 -28.311 1.00 84.00 134 LEU A C 1
ATOM 1134 O O . LEU A 1 134 ? -2.165 8.325 -28.114 1.00 84.00 134 LEU A O 1
ATOM 1138 N N . GLU A 1 135 ? -0.808 9.457 -29.506 1.00 82.19 135 GLU A N 1
ATOM 1139 C CA . GLU A 1 135 ? -1.666 9.385 -30.697 1.00 82.19 135 GLU A CA 1
ATOM 1140 C C . GLU A 1 135 ? -1.833 7.949 -31.207 1.00 82.19 135 GLU A C 1
ATOM 1142 O O . GLU A 1 135 ? -2.926 7.536 -31.581 1.00 82.19 135 GLU A O 1
ATOM 1147 N N . GLU A 1 136 ? -0.757 7.163 -31.169 1.00 82.44 136 GLU A N 1
ATOM 1148 C CA . GLU A 1 136 ? -0.753 5.782 -31.662 1.00 82.44 136 GLU A CA 1
ATOM 1149 C C . GLU A 1 136 ? -1.115 4.760 -30.569 1.00 82.44 136 GLU A C 1
ATOM 1151 O O . GLU A 1 136 ? -1.427 3.605 -30.869 1.00 82.44 136 GLU A O 1
ATOM 1156 N N . GLY A 1 137 ? -1.054 5.148 -29.288 1.00 84.31 137 GLY A N 1
ATOM 1157 C CA . GLY A 1 137 ? -1.173 4.216 -28.161 1.00 84.31 137 GLY A CA 1
ATOM 1158 C C . GLY A 1 137 ? -0.040 3.182 -28.137 1.00 84.31 137 GLY A C 1
ATOM 1159 O O . GLY A 1 137 ? -0.242 2.021 -27.767 1.00 84.31 137 GLY A O 1
ATOM 1160 N N . VAL A 1 138 ? 1.152 3.585 -28.588 1.00 90.19 138 VAL A N 1
ATOM 1161 C CA . VAL A 1 138 ? 2.330 2.718 -28.701 1.00 90.19 138 VAL A CA 1
ATOM 1162 C C . VAL A 1 138 ? 3.420 3.202 -27.757 1.00 90.19 138 VAL A C 1
ATOM 1164 O O . VAL A 1 138 ? 3.809 4.370 -27.745 1.00 90.19 138 VAL A O 1
ATOM 1167 N N . LEU A 1 139 ? 3.938 2.273 -26.965 1.00 89.75 139 LEU A N 1
ATOM 1168 C CA . LEU A 1 139 ? 5.088 2.464 -26.104 1.00 89.75 139 LEU A CA 1
ATOM 1169 C C . LEU A 1 139 ? 6.318 1.874 -26.794 1.00 89.75 139 LEU A C 1
ATOM 1171 O O . LEU A 1 139 ? 6.399 0.666 -27.013 1.00 89.75 139 LEU A O 1
ATOM 1175 N N . ILE A 1 140 ? 7.264 2.733 -27.157 1.00 89.88 140 ILE A N 1
ATOM 1176 C CA . ILE A 1 140 ? 8.501 2.333 -27.824 1.00 89.88 140 ILE A CA 1
ATOM 1177 C C . ILE A 1 140 ? 9.596 2.206 -26.777 1.00 89.88 140 ILE A C 1
ATOM 1179 O O . ILE A 1 140 ? 9.943 3.186 -26.116 1.00 89.88 140 ILE A O 1
ATOM 1183 N N . TYR A 1 141 ? 10.156 1.008 -26.654 1.00 88.44 141 TYR A N 1
ATOM 1184 C CA . TYR A 1 141 ? 11.375 0.769 -25.898 1.00 88.44 141 TYR A CA 1
ATOM 1185 C C . TYR A 1 141 ? 12.574 0.760 -26.840 1.00 88.44 141 TYR A C 1
ATOM 1187 O O . TYR A 1 141 ? 12.629 -0.044 -27.771 1.00 88.44 141 TYR A O 1
ATOM 1195 N N . ARG A 1 142 ? 13.546 1.637 -26.584 1.00 84.31 142 ARG A N 1
ATOM 1196 C CA . ARG A 1 142 ? 14.834 1.637 -27.275 1.00 84.31 142 ARG A CA 1
ATOM 1197 C C . ARG A 1 142 ? 15.871 0.919 -26.420 1.00 84.31 142 ARG A C 1
ATOM 1199 O O . ARG A 1 142 ? 16.245 1.405 -25.352 1.00 84.31 142 ARG A O 1
ATOM 1206 N N . CYS A 1 143 ? 16.349 -0.218 -26.912 1.00 77.31 143 CYS A N 1
ATOM 1207 C CA . CYS A 1 143 ? 17.447 -0.945 -26.298 1.00 77.31 143 CYS A CA 1
ATOM 1208 C C . CYS A 1 143 ? 18.778 -0.363 -26.793 1.00 77.31 143 CYS A C 1
ATOM 1210 O O . CYS A 1 143 ? 19.103 -0.471 -27.976 1.00 77.31 143 CYS A O 1
ATOM 1212 N N . SER A 1 144 ? 19.540 0.278 -25.903 1.00 71.12 144 SER A N 1
ATOM 1213 C CA . SER A 1 144 ? 20.796 0.944 -26.276 1.00 71.12 144 SER A CA 1
ATOM 1214 C C . SER A 1 144 ? 21.898 -0.020 -26.724 1.00 71.12 144 SER A C 1
ATOM 1216 O O . SER A 1 144 ? 22.768 0.394 -27.480 1.00 71.12 144 SER A O 1
ATOM 1218 N N . SER A 1 145 ? 21.885 -1.276 -26.268 1.00 70.38 145 SER A N 1
ATOM 1219 C CA . SER A 1 145 ? 22.933 -2.263 -26.573 1.00 70.38 145 SER A CA 1
ATOM 1220 C C . SER A 1 145 ? 22.808 -2.870 -27.970 1.00 70.38 145 SER A C 1
ATOM 1222 O O . SER A 1 145 ? 23.819 -3.141 -28.604 1.00 70.38 145 SER A O 1
ATOM 1224 N N . GLU A 1 146 ? 21.583 -3.066 -28.459 1.00 72.69 146 GLU A N 1
ATOM 1225 C CA . GLU A 1 146 ? 21.311 -3.756 -29.732 1.00 72.69 146 GLU A CA 1
ATOM 1226 C C . GLU A 1 146 ? 20.792 -2.813 -30.828 1.00 72.69 146 GLU A C 1
ATOM 1228 O O . GLU A 1 146 ? 20.438 -3.259 -31.915 1.00 72.69 146 GLU A O 1
ATOM 1233 N N . ASN A 1 147 ? 20.684 -1.510 -30.532 1.00 73.06 147 ASN A N 1
ATOM 1234 C CA . ASN A 1 147 ? 20.041 -0.501 -31.383 1.00 73.06 147 ASN A CA 1
ATOM 1235 C C . ASN A 1 147 ? 18.666 -0.950 -31.924 1.00 73.06 147 ASN A C 1
ATOM 1237 O O . ASN A 1 147 ? 18.262 -0.618 -33.039 1.00 73.06 147 ASN A O 1
ATOM 1241 N N . ARG A 1 148 ? 17.946 -1.737 -31.117 1.00 83.44 148 ARG A N 1
ATOM 1242 C CA . ARG A 1 148 ? 16.649 -2.314 -31.456 1.00 83.44 148 ARG A CA 1
ATOM 1243 C C . ARG A 1 148 ? 15.537 -1.502 -30.810 1.00 83.44 148 ARG A C 1
ATOM 1245 O O . ARG A 1 148 ? 15.607 -1.154 -29.628 1.00 83.44 148 ARG A O 1
ATOM 1252 N N . GLU A 1 149 ? 14.486 -1.243 -31.580 1.00 86.19 149 GLU A N 1
ATOM 1253 C CA . GLU A 1 149 ? 13.260 -0.624 -31.085 1.00 86.19 149 GLU A CA 1
ATOM 1254 C C . GLU A 1 149 ? 12.151 -1.671 -30.982 1.00 86.19 149 GLU A C 1
ATOM 1256 O O . GLU A 1 149 ? 11.804 -2.339 -31.956 1.00 86.19 149 GLU A O 1
ATOM 1261 N N . ILE A 1 150 ? 11.597 -1.820 -29.782 1.00 87.75 150 ILE A N 1
ATOM 1262 C CA . ILE A 1 150 ? 10.472 -2.712 -29.513 1.00 87.75 150 ILE A CA 1
ATOM 1263 C C . ILE A 1 150 ? 9.221 -1.851 -29.376 1.00 87.75 150 ILE A C 1
ATOM 1265 O O . ILE A 1 150 ? 9.147 -0.979 -28.509 1.00 87.75 150 ILE A O 1
ATOM 1269 N N . ARG A 1 151 ? 8.236 -2.098 -30.242 1.00 88.94 151 ARG A N 1
ATOM 1270 C CA . ARG A 1 151 ? 6.940 -1.415 -30.233 1.00 88.94 151 ARG A CA 1
ATOM 1271 C C . ARG A 1 151 ? 5.929 -2.241 -29.452 1.00 88.94 151 ARG A C 1
ATOM 1273 O O . ARG A 1 151 ? 5.580 -3.345 -29.857 1.00 88.94 151 ARG A O 1
ATOM 1280 N N . LEU A 1 152 ? 5.449 -1.692 -28.343 1.00 88.12 152 LEU A N 1
ATOM 1281 C CA . LEU A 1 152 ? 4.458 -2.323 -27.480 1.00 88.12 152 LEU A CA 1
ATOM 1282 C C . LEU A 1 152 ? 3.142 -1.561 -27.612 1.00 88.12 152 LEU A C 1
ATOM 1284 O O . LEU A 1 152 ? 3.076 -0.371 -27.314 1.00 88.12 152 LEU A O 1
ATOM 1288 N N . LYS A 1 153 ? 2.079 -2.236 -28.047 1.00 88.00 153 LYS A N 1
ATOM 1289 C CA . LYS A 1 153 ? 0.736 -1.650 -28.064 1.00 88.00 153 LYS A CA 1
ATOM 1290 C C . LYS A 1 153 ? 0.168 -1.699 -26.648 1.00 88.00 153 LYS A C 1
ATOM 1292 O O . LYS A 1 153 ? -0.096 -2.783 -26.135 1.00 88.00 153 LYS A O 1
ATOM 1297 N N . VAL A 1 154 ? 0.010 -0.541 -26.008 1.00 86.19 154 VAL A N 1
ATOM 1298 C CA . VAL A 1 154 ? -0.368 -0.440 -24.589 1.00 86.19 154 VAL A CA 1
ATOM 1299 C C . VAL A 1 154 ? -1.533 0.527 -24.439 1.00 86.19 154 VAL A C 1
ATOM 1301 O O . VAL A 1 154 ? -1.554 1.586 -25.057 1.00 86.19 154 VAL A O 1
ATOM 1304 N N . ARG A 1 155 ? -2.504 0.176 -23.590 1.00 85.06 155 ARG A N 1
ATOM 1305 C CA . ARG A 1 155 ? -3.586 1.080 -23.184 1.00 85.06 155 ARG A CA 1
ATOM 1306 C C . ARG A 1 155 ? -3.584 1.251 -21.671 1.00 85.06 155 ARG A C 1
ATOM 1308 O O . ARG A 1 155 ? -3.782 0.287 -20.932 1.00 85.06 155 ARG A O 1
ATOM 1315 N N . PHE A 1 156 ? -3.391 2.487 -21.223 1.00 87.56 156 PHE A N 1
ATOM 1316 C CA . PHE A 1 156 ? -3.523 2.862 -19.819 1.00 87.56 156 PHE A CA 1
ATOM 1317 C C . PHE A 1 156 ? -4.977 3.254 -19.543 1.00 87.56 156 PHE A C 1
ATOM 1319 O O . PHE A 1 156 ? -5.498 4.163 -20.178 1.00 87.56 156 PHE A O 1
ATOM 1326 N N . HIS A 1 157 ? -5.637 2.548 -18.623 1.00 82.44 157 HIS A N 1
ATOM 1327 C CA . HIS A 1 157 ? -7.050 2.779 -18.298 1.00 82.44 157 HIS A CA 1
ATOM 1328 C C . HIS A 1 157 ? -7.197 3.731 -17.103 1.00 82.44 157 HIS A C 1
ATOM 1330 O O . HIS A 1 157 ? -7.877 4.751 -17.183 1.00 82.44 157 HIS A O 1
ATOM 1336 N N . ALA A 1 158 ? -6.524 3.420 -15.992 1.00 79.62 158 ALA A N 1
ATOM 1337 C CA . ALA A 1 158 ? -6.555 4.235 -14.784 1.00 79.62 158 ALA A CA 1
ATOM 1338 C C . ALA A 1 158 ? -5.681 5.487 -14.940 1.00 79.62 158 ALA A C 1
ATOM 1340 O O . ALA A 1 158 ? -4.540 5.399 -15.389 1.00 79.62 158 ALA A O 1
ATOM 1341 N N . ASN A 1 159 ? -6.221 6.644 -14.545 1.00 83.00 159 ASN A N 1
ATOM 1342 C CA . ASN A 1 159 ? -5.535 7.941 -14.517 1.00 83.00 159 ASN A CA 1
ATOM 1343 C C . ASN A 1 159 ? -4.837 8.315 -15.840 1.00 83.00 159 ASN A C 1
ATOM 1345 O O . ASN A 1 159 ? -3.853 9.051 -15.834 1.00 83.00 159 ASN A O 1
ATOM 1349 N N . ALA A 1 160 ? -5.362 7.850 -16.981 1.00 85.56 160 ALA A N 1
ATOM 1350 C CA . ALA A 1 160 ? -4.765 8.086 -18.296 1.00 85.56 160 ALA A CA 1
ATOM 1351 C C . ALA A 1 160 ? -4.515 9.579 -18.556 1.00 85.56 160 ALA A C 1
ATOM 1353 O O . ALA A 1 160 ? -3.419 9.951 -18.957 1.00 85.56 160 ALA A O 1
ATOM 1354 N N . LYS A 1 161 ? -5.482 10.438 -18.205 1.00 87.69 161 LYS A N 1
ATOM 1355 C CA . LYS A 1 161 ? -5.392 11.903 -18.338 1.00 87.69 161 LYS A CA 1
ATOM 1356 C C . LYS A 1 161 ? -4.154 12.499 -17.655 1.00 87.69 161 LYS A C 1
ATOM 1358 O O . LYS A 1 161 ? -3.534 13.403 -18.206 1.00 87.69 161 LYS A O 1
ATOM 1363 N N . GLU A 1 162 ? -3.770 11.974 -16.493 1.00 88.31 162 GLU A N 1
ATOM 1364 C CA . GLU A 1 162 ? -2.597 12.448 -15.745 1.00 88.31 162 GLU A CA 1
ATOM 1365 C C . GLU A 1 162 ? -1.288 12.059 -16.429 1.00 88.31 162 GLU A C 1
ATOM 1367 O O . GLU A 1 162 ? -0.331 12.833 -16.455 1.00 88.31 162 GLU A O 1
ATOM 1372 N N . LEU A 1 163 ? -1.260 10.876 -17.044 1.00 88.81 163 LEU A N 1
ATOM 1373 C CA . LEU A 1 163 ? -0.146 10.453 -17.879 1.00 88.81 163 LEU A CA 1
ATOM 1374 C C . LEU A 1 163 ? -0.025 11.331 -19.127 1.00 88.81 163 LEU A C 1
ATOM 1376 O O . LEU A 1 163 ? 1.077 11.778 -19.449 1.00 88.81 163 LEU A O 1
ATOM 1380 N N . GLU A 1 164 ? -1.136 11.628 -19.805 1.00 88.88 164 GLU A N 1
ATOM 1381 C CA . GLU A 1 164 ? -1.106 12.523 -20.968 1.00 88.88 164 GLU A CA 1
ATOM 1382 C C . GLU A 1 164 ? -0.613 13.918 -20.589 1.00 88.88 164 GLU A C 1
ATOM 1384 O O . GLU A 1 164 ? 0.202 14.498 -21.309 1.00 88.88 164 GLU A O 1
ATOM 1389 N N . ARG A 1 165 ? -1.070 14.436 -19.441 1.00 90.25 165 ARG A N 1
ATOM 1390 C CA . ARG A 1 165 ? -0.606 15.700 -18.866 1.00 90.25 165 ARG A CA 1
ATOM 1391 C C . ARG A 1 165 ? 0.907 15.677 -18.675 1.00 90.25 165 ARG A C 1
ATOM 1393 O O . ARG A 1 165 ? 1.591 16.547 -19.205 1.00 90.25 165 ARG A O 1
ATOM 1400 N N . ALA A 1 166 ? 1.431 14.666 -17.980 1.00 88.69 166 ALA A N 1
ATOM 1401 C CA . ALA A 1 166 ? 2.856 14.556 -17.675 1.00 88.69 166 ALA A CA 1
ATOM 1402 C C . ALA A 1 166 ? 3.731 14.490 -18.939 1.00 88.69 166 ALA A C 1
ATOM 1404 O O . ALA A 1 166 ? 4.779 15.133 -18.995 1.00 88.69 166 ALA A O 1
ATOM 1405 N N . VAL A 1 167 ? 3.292 13.764 -19.975 1.00 88.25 167 VAL A N 1
ATOM 1406 C CA . VAL A 1 167 ? 4.019 13.641 -21.253 1.00 88.25 167 VAL A CA 1
ATOM 1407 C C . VAL A 1 167 ? 3.995 14.945 -22.062 1.00 88.25 167 VAL A C 1
ATOM 1409 O O . VAL A 1 167 ? 4.982 15.266 -22.725 1.00 88.25 167 VAL A O 1
ATOM 1412 N N . LYS A 1 168 ? 2.900 15.717 -21.993 1.00 89.06 168 LYS A N 1
ATOM 1413 C CA . LYS A 1 168 ? 2.729 16.991 -22.717 1.00 89.06 168 LYS A CA 1
ATOM 1414 C C . LYS A 1 168 ? 3.447 18.181 -22.070 1.00 89.06 168 LYS A C 1
ATOM 1416 O O . LYS A 1 168 ? 3.572 19.220 -22.714 1.00 89.06 168 LYS A O 1
ATOM 1421 N N . LEU A 1 169 ? 3.918 18.060 -20.825 1.00 89.62 169 LEU A N 1
ATOM 1422 C CA . LEU A 1 169 ? 4.582 19.166 -20.130 1.00 89.62 169 LEU A CA 1
ATOM 1423 C C . LEU A 1 169 ? 5.837 19.667 -20.884 1.00 89.62 169 LEU A C 1
ATOM 1425 O O . LEU A 1 169 ? 6.521 18.876 -21.547 1.00 89.62 169 LEU A O 1
ATOM 1429 N N . PRO A 1 170 ? 6.194 20.962 -20.772 1.00 87.94 170 PRO A N 1
ATOM 1430 C CA . PRO A 1 170 ? 7.396 21.526 -21.391 1.00 87.94 170 PRO A CA 1
ATOM 1431 C C . PRO A 1 170 ? 8.707 20.889 -20.907 1.00 87.94 170 PRO A C 1
ATOM 1433 O O . PRO A 1 170 ? 8.759 20.129 -19.943 1.00 87.94 170 PRO A O 1
ATOM 1436 N N . HIS A 1 171 ? 9.808 21.150 -21.615 1.00 86.88 171 HIS A N 1
ATOM 1437 C CA . HIS A 1 171 ? 11.124 20.627 -21.237 1.00 86.88 171 HIS A CA 1
ATOM 1438 C C . HIS A 1 171 ? 11.511 21.039 -19.804 1.00 86.88 171 HIS A C 1
ATOM 1440 O O . HIS A 1 171 ? 11.445 22.211 -19.448 1.00 86.88 171 HIS A O 1
ATOM 1446 N N . ASN A 1 172 ? 11.964 20.064 -19.008 1.00 86.44 172 ASN A N 1
ATOM 1447 C CA . ASN A 1 172 ? 12.488 20.261 -17.655 1.00 86.44 172 ASN A CA 1
ATOM 1448 C C . ASN A 1 172 ? 11.500 20.850 -16.621 1.00 86.44 172 ASN A C 1
ATOM 1450 O O . ASN A 1 172 ? 11.923 21.412 -15.614 1.00 86.44 172 ASN A O 1
ATOM 1454 N N . THR A 1 173 ? 10.190 20.688 -16.822 1.00 88.06 173 THR A N 1
ATOM 1455 C CA . THR A 1 173 ? 9.167 21.098 -15.843 1.00 88.06 173 THR A CA 1
ATOM 1456 C C . THR A 1 173 ? 9.023 20.069 -14.700 1.00 88.06 173 THR A C 1
ATOM 1458 O O . THR A 1 173 ? 9.134 18.860 -14.949 1.00 88.06 173 THR A O 1
ATOM 1461 N N . PRO A 1 174 ? 8.771 20.494 -13.443 1.00 86.06 174 PRO A N 1
ATOM 1462 C CA . PRO A 1 174 ? 8.332 19.597 -12.365 1.00 86.06 174 PRO A CA 1
ATOM 1463 C C . PRO A 1 174 ? 7.086 18.791 -12.767 1.00 86.06 174 PRO A C 1
ATOM 1465 O O . PRO A 1 174 ? 6.294 19.255 -13.581 1.00 86.06 174 PRO A O 1
ATOM 1468 N N . GLY A 1 175 ? 6.931 17.558 -12.281 1.00 86.12 175 GLY A N 1
ATOM 1469 C CA . GLY A 1 175 ? 5.818 16.686 -12.680 1.00 86.12 175 GLY A CA 1
ATOM 1470 C C . GLY A 1 175 ? 5.919 16.041 -14.066 1.00 86.12 175 GLY A C 1
ATOM 1471 O O . GLY A 1 175 ? 5.173 15.112 -14.362 1.00 86.12 175 GLY A O 1
ATOM 1472 N N . LYS A 1 176 ? 6.869 16.462 -14.913 1.00 90.06 176 LYS A N 1
ATOM 1473 C CA . LYS A 1 176 ? 7.023 15.892 -16.259 1.00 90.06 176 LYS A CA 1
ATOM 1474 C C . LYS A 1 176 ? 7.501 14.446 -16.260 1.00 90.06 176 LYS A C 1
ATOM 1476 O O . LYS A 1 176 ? 7.086 13.684 -17.121 1.00 90.06 176 LYS A O 1
ATOM 1481 N N . ALA A 1 177 ? 8.423 14.074 -15.375 1.00 90.00 177 ALA A N 1
ATOM 1482 C CA . ALA A 1 177 ? 9.085 12.771 -15.437 1.00 90.00 177 ALA A CA 1
ATOM 1483 C C . ALA A 1 177 ? 8.085 11.616 -15.273 1.00 90.00 177 ALA A C 1
ATOM 1485 O O . ALA A 1 177 ? 7.345 11.571 -14.297 1.00 90.00 177 ALA A O 1
ATOM 1486 N N . VAL A 1 178 ? 8.133 10.655 -16.199 1.00 91.25 178 VAL A N 1
ATOM 1487 C CA . VAL A 1 178 ? 7.309 9.443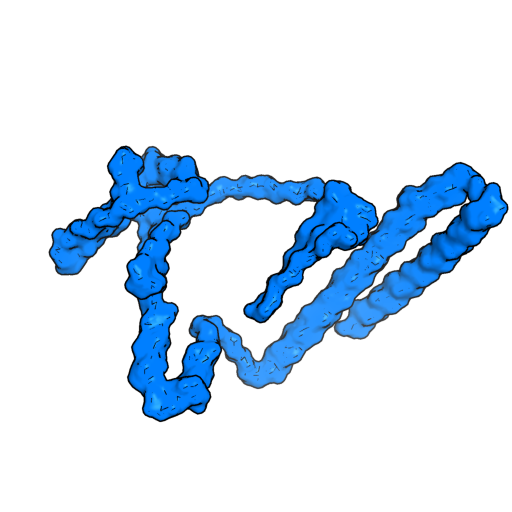 -16.148 1.00 91.25 178 VAL A CA 1
ATOM 1488 C C . VAL A 1 178 ? 8.227 8.235 -16.059 1.00 91.25 178 VAL A C 1
ATOM 1490 O O . VAL A 1 178 ? 9.030 7.984 -16.965 1.00 91.25 178 VAL A O 1
ATOM 1493 N N . ALA A 1 179 ? 8.123 7.500 -14.958 1.00 92.00 179 ALA A N 1
ATOM 1494 C CA . ALA A 1 179 ? 8.801 6.221 -14.807 1.00 92.00 179 ALA A CA 1
ATOM 1495 C C . ALA A 1 179 ? 7.884 5.087 -15.275 1.00 92.00 179 ALA A C 1
ATOM 1497 O O . ALA A 1 179 ? 6.663 5.173 -15.156 1.00 92.00 179 ALA A O 1
ATOM 1498 N N . TYR A 1 180 ? 8.475 4.019 -15.799 1.00 91.69 180 TYR A N 1
ATOM 1499 C CA . TYR A 1 180 ? 7.736 2.831 -16.217 1.00 91.69 180 TYR A CA 1
ATOM 1500 C C . TYR A 1 180 ? 8.232 1.625 -15.432 1.00 91.69 180 TYR A C 1
ATOM 1502 O O . TYR A 1 180 ? 9.438 1.421 -15.302 1.00 91.69 180 TYR A O 1
ATOM 1510 N N . LEU A 1 181 ? 7.305 0.830 -14.913 1.00 91.38 181 LEU A N 1
ATOM 1511 C CA . LEU A 1 181 ? 7.584 -0.453 -14.286 1.00 91.38 181 LEU A CA 1
ATOM 1512 C C . LEU A 1 181 ? 7.033 -1.551 -15.189 1.00 91.38 181 LEU A C 1
ATOM 1514 O O . LEU A 1 181 ? 5.832 -1.588 -15.456 1.00 91.38 181 LEU A O 1
ATOM 1518 N N . LEU A 1 182 ? 7.915 -2.426 -15.655 1.00 89.94 182 LEU A N 1
ATOM 1519 C CA . LEU A 1 182 ? 7.551 -3.658 -16.339 1.00 89.94 182 LEU A CA 1
ATOM 1520 C C . LEU A 1 182 ? 7.531 -4.786 -15.316 1.00 89.94 182 LEU A C 1
ATOM 1522 O O . LEU A 1 182 ? 8.532 -5.017 -14.641 1.00 89.94 182 LEU A O 1
ATOM 1526 N N . GLU A 1 183 ? 6.409 -5.486 -15.222 1.00 90.75 183 GLU A N 1
ATOM 1527 C CA . GLU A 1 183 ? 6.251 -6.698 -14.426 1.00 90.75 183 GLU A CA 1
ATOM 1528 C C . GLU A 1 183 ? 5.993 -7.875 -15.366 1.00 90.75 183 GLU A C 1
ATOM 1530 O O . GLU A 1 183 ? 5.025 -7.887 -16.126 1.00 90.75 183 GLU A O 1
ATOM 1535 N N . ASP A 1 184 ? 6.880 -8.856 -15.323 1.00 90.75 184 ASP A N 1
ATOM 1536 C CA . ASP A 1 184 ? 6.786 -10.114 -16.043 1.00 90.75 184 ASP A CA 1
ATOM 1537 C C . ASP A 1 184 ? 5.901 -11.096 -15.263 1.00 90.75 184 ASP A C 1
ATOM 1539 O O . ASP A 1 184 ? 6.161 -11.393 -14.095 1.00 90.75 184 ASP A O 1
ATOM 1543 N N . HIS A 1 185 ? 4.865 -11.618 -15.921 1.00 88.44 185 HIS A N 1
ATOM 1544 C CA . HIS A 1 185 ? 3.971 -12.662 -15.413 1.00 88.44 185 HIS A CA 1
ATOM 1545 C C . HIS A 1 185 ? 4.099 -13.984 -16.196 1.00 88.44 185 HIS A C 1
ATOM 1547 O O . HIS A 1 185 ? 3.164 -14.789 -16.224 1.00 88.44 185 HIS A O 1
ATOM 1553 N N . LYS A 1 186 ? 5.249 -14.223 -16.840 1.00 85.06 186 LYS A N 1
ATOM 1554 C CA . LYS A 1 186 ? 5.595 -15.347 -17.731 1.00 85.06 186 LYS A CA 1
ATOM 1555 C C . LYS A 1 186 ? 4.811 -15.331 -19.048 1.00 85.06 186 LYS A C 1
ATOM 1557 O O . LYS A 1 186 ? 5.397 -15.362 -20.122 1.00 85.06 186 LYS A O 1
ATOM 1562 N N . LYS A 1 187 ? 3.477 -15.275 -18.979 1.00 88.69 187 LYS A N 1
ATOM 1563 C CA . LYS A 1 187 ? 2.581 -15.275 -20.153 1.00 88.69 187 LYS A CA 1
ATOM 1564 C C . LYS A 1 187 ? 2.362 -13.887 -20.753 1.00 88.69 187 LYS A C 1
ATOM 1566 O O . LYS A 1 187 ? 2.057 -13.771 -21.934 1.00 88.69 187 LYS A O 1
ATOM 1571 N N . TYR A 1 188 ? 2.445 -12.849 -19.931 1.00 88.38 188 TYR A N 1
ATOM 1572 C CA . TYR A 1 188 ? 2.188 -11.470 -20.328 1.00 88.38 188 TYR A CA 1
ATOM 1573 C C . TYR A 1 188 ? 3.005 -10.513 -19.463 1.00 88.38 188 TYR A C 1
ATOM 1575 O O . TYR A 1 188 ? 3.489 -10.884 -18.393 1.00 88.38 188 TYR A O 1
ATOM 1583 N N . PHE A 1 189 ? 3.114 -9.269 -19.921 1.00 87.69 189 PHE A N 1
ATOM 1584 C CA . PHE A 1 189 ? 3.736 -8.185 -19.172 1.00 87.69 189 PHE A CA 1
ATOM 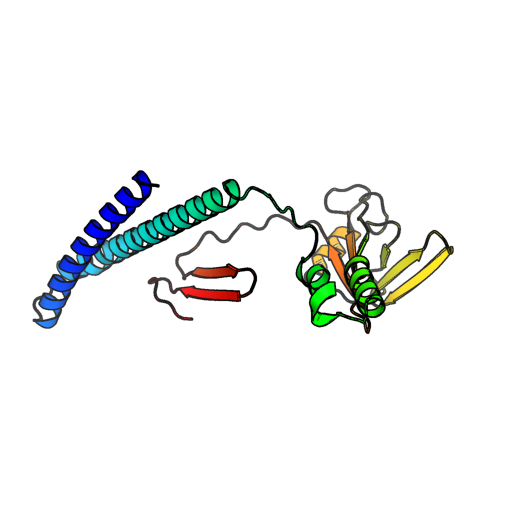1585 C C . PHE A 1 189 ? 2.677 -7.190 -18.713 1.00 87.69 189 PHE A C 1
ATOM 1587 O O . PHE A 1 189 ? 1.786 -6.822 -19.481 1.00 87.69 189 PHE A O 1
ATOM 1594 N N . ILE A 1 190 ? 2.795 -6.725 -17.474 1.00 90.25 190 ILE A N 1
ATOM 1595 C CA . ILE A 1 190 ? 2.052 -5.568 -16.982 1.00 90.25 190 ILE A CA 1
ATOM 1596 C C . ILE A 1 190 ? 2.989 -4.372 -17.015 1.00 90.25 190 ILE A C 1
ATOM 1598 O O . ILE A 1 190 ? 4.082 -4.405 -16.455 1.00 90.25 190 ILE A O 1
ATOM 1602 N N . ILE A 1 191 ? 2.544 -3.299 -17.662 1.00 90.19 191 ILE A N 1
ATOM 1603 C CA . ILE A 1 191 ? 3.289 -2.046 -17.735 1.00 90.19 191 ILE A CA 1
ATOM 1604 C C . ILE A 1 191 ? 2.552 -1.016 -16.898 1.00 90.19 191 ILE A C 1
ATOM 1606 O O . ILE A 1 191 ? 1.414 -0.657 -17.200 1.00 90.19 191 ILE A O 1
ATOM 1610 N N . LYS A 1 192 ? 3.206 -0.535 -15.844 1.00 91.81 192 LYS A N 1
ATOM 1611 C CA . LYS A 1 192 ? 2.688 0.530 -14.986 1.00 91.81 192 LYS A CA 1
ATOM 1612 C C . LYS A 1 192 ? 3.440 1.814 -15.293 1.00 91.81 192 LYS A C 1
ATOM 1614 O O . LYS A 1 192 ? 4.669 1.819 -15.322 1.00 91.81 192 LYS A O 1
ATOM 1619 N N . ALA A 1 193 ? 2.704 2.896 -15.514 1.00 91.19 193 ALA A N 1
ATOM 1620 C CA . ALA A 1 193 ? 3.270 4.233 -15.601 1.00 91.19 193 ALA A CA 1
ATOM 1621 C C . ALA A 1 193 ? 3.165 4.903 -14.227 1.00 91.19 193 ALA A C 1
ATOM 1623 O O . ALA A 1 193 ? 2.102 4.899 -13.608 1.00 91.19 193 ALA A O 1
ATOM 1624 N N . VAL A 1 194 ? 4.273 5.460 -13.753 1.00 91.31 194 VAL A N 1
ATOM 1625 C CA . VAL A 1 194 ? 4.363 6.192 -12.492 1.00 91.31 194 VAL A CA 1
ATOM 1626 C C . VAL A 1 194 ? 4.524 7.665 -12.828 1.00 91.31 194 VAL A C 1
ATOM 1628 O O . VAL A 1 194 ? 5.490 8.059 -13.488 1.00 91.31 194 VAL A O 1
ATOM 1631 N N . VAL A 1 195 ? 3.555 8.455 -12.379 1.00 90.56 195 VAL A N 1
ATOM 1632 C CA . VAL A 1 195 ? 3.455 9.894 -12.624 1.00 90.56 195 VAL A CA 1
ATOM 1633 C C . VAL A 1 195 ? 3.348 10.635 -11.300 1.00 90.56 195 VAL A C 1
ATOM 1635 O O . VAL A 1 195 ? 2.799 10.112 -10.329 1.00 90.56 195 VAL A O 1
ATOM 1638 N N . GLU A 1 196 ? 3.875 11.852 -11.260 1.00 87.25 196 GLU A N 1
ATOM 1639 C CA . GLU A 1 196 ? 3.715 12.749 -10.119 1.00 87.25 196 GLU A CA 1
ATOM 1640 C C . GLU A 1 196 ? 2.268 13.271 -10.107 1.00 87.25 196 GLU A C 1
ATOM 1642 O O . GLU A 1 196 ? 1.802 13.878 -11.078 1.00 87.25 196 GLU A O 1
ATOM 1647 N N . MET A 1 197 ? 1.539 12.978 -9.031 1.00 83.62 197 MET A N 1
ATOM 1648 C CA . MET A 1 197 ? 0.166 13.437 -8.833 1.00 83.62 197 MET A CA 1
ATOM 1649 C C . MET A 1 197 ? 0.133 14.603 -7.854 1.00 83.62 197 MET A C 1
ATOM 1651 O O . MET A 1 197 ? 0.934 14.661 -6.924 1.00 83.62 197 MET A O 1
ATOM 1655 N N . GLU A 1 198 ? -0.820 15.507 -8.055 1.00 79.44 198 GLU A N 1
ATOM 1656 C CA . GLU A 1 198 ? -1.103 16.552 -7.076 1.00 79.44 198 GLU A CA 1
ATOM 1657 C C . GLU A 1 198 ? -1.651 15.942 -5.788 1.00 79.44 198 GLU A C 1
ATOM 1659 O O . GLU A 1 198 ? -2.403 14.958 -5.804 1.00 79.44 198 GLU A O 1
ATOM 1664 N N . GLU A 1 199 ? -1.251 16.532 -4.666 1.00 76.62 199 GLU A N 1
ATOM 1665 C CA . GLU A 1 199 ? -1.733 16.138 -3.354 1.00 76.62 199 GLU A CA 1
ATOM 1666 C C . GLU A 1 199 ? -3.232 16.435 -3.274 1.00 76.62 199 GLU A C 1
ATOM 1668 O O . GLU A 1 199 ? -3.674 17.577 -3.390 1.00 76.62 199 GLU A O 1
ATOM 1673 N N . ARG A 1 200 ? -4.039 15.384 -3.130 1.00 71.44 200 ARG A N 1
ATOM 1674 C CA . ARG A 1 200 ? -5.479 15.537 -2.931 1.00 71.44 200 ARG A CA 1
ATOM 1675 C C . ARG A 1 200 ? -5.733 15.839 -1.467 1.00 71.44 200 ARG A C 1
ATOM 1677 O O . ARG A 1 200 ? -5.211 15.139 -0.598 1.00 71.44 200 ARG A O 1
ATOM 1684 N N . GLU A 1 201 ? -6.585 16.823 -1.197 1.00 73.94 201 GLU A N 1
ATOM 1685 C CA . GLU A 1 201 ? -7.057 17.046 0.162 1.00 73.94 201 GLU A CA 1
ATOM 1686 C C . GLU A 1 201 ? -7.719 15.769 0.686 1.00 73.94 201 GLU A C 1
ATOM 1688 O O . GLU A 1 201 ? -8.658 15.226 0.097 1.00 73.94 201 GLU A O 1
ATOM 1693 N N . LEU A 1 202 ? -7.200 15.264 1.803 1.00 63.84 202 LEU A N 1
ATOM 1694 C CA . LEU A 1 202 ? -7.809 14.138 2.491 1.00 63.84 202 LEU A CA 1
ATOM 1695 C C . LEU A 1 202 ? -9.209 14.553 2.949 1.00 63.84 202 LEU A C 1
ATOM 1697 O O . LEU A 1 202 ? -9.361 15.560 3.640 1.00 63.84 202 LEU A O 1
ATOM 1701 N N . MET A 1 203 ? -10.222 13.750 2.615 1.00 60.69 203 MET A N 1
ATOM 1702 C CA . MET A 1 203 ? -11.575 13.904 3.152 1.00 60.69 203 MET A CA 1
ATOM 1703 C C . MET A 1 203 ? -11.522 13.865 4.686 1.00 60.69 203 MET A C 1
ATOM 1705 O O . MET A 1 203 ? -11.260 12.827 5.295 1.00 60.69 203 MET A O 1
ATOM 1709 N N . LYS A 1 204 ? -11.737 15.023 5.322 1.00 64.38 204 LYS A N 1
ATOM 1710 C CA . LYS A 1 204 ? -11.716 15.172 6.790 1.00 64.38 204 LYS A CA 1
ATOM 1711 C C . LYS A 1 204 ? -13.065 14.859 7.434 1.00 64.38 204 LYS A C 1
ATOM 1713 O O . LYS A 1 204 ? -13.116 14.671 8.651 1.00 64.38 204 LYS A O 1
ATOM 1718 N N . ASN A 1 205 ? -14.142 14.818 6.64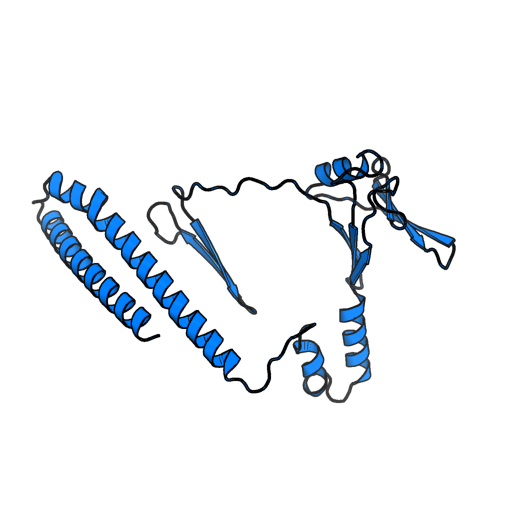9 1.00 64.19 205 ASN A N 1
ATOM 1719 C CA . ASN A 1 205 ? -15.472 14.564 7.176 1.00 64.19 205 ASN A CA 1
ATOM 1720 C C . ASN A 1 205 ? -15.642 13.071 7.500 1.00 64.19 205 ASN A C 1
ATOM 1722 O O . ASN A 1 205 ? -15.617 12.229 6.611 1.00 64.19 205 ASN A O 1
ATOM 1726 N N . LYS A 1 206 ? -15.779 12.761 8.793 1.00 66.06 206 LYS A N 1
ATOM 1727 C CA . LYS A 1 206 ? -16.002 11.406 9.331 1.00 66.06 206 LYS A CA 1
ATOM 1728 C C . LYS A 1 2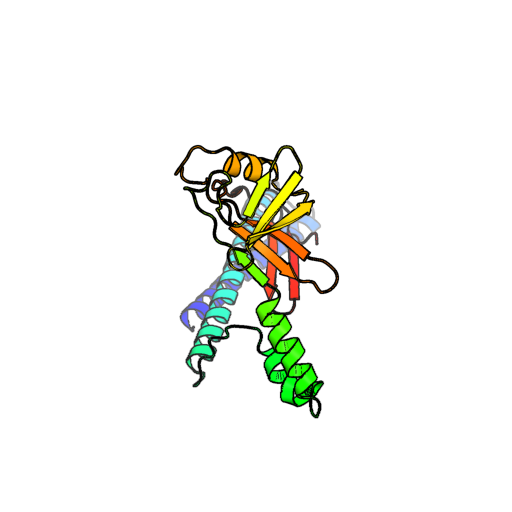06 ? -17.430 11.223 9.859 1.00 66.06 206 LYS A C 1
ATOM 1730 O O . LYS A 1 206 ? -17.676 10.296 10.627 1.00 66.06 206 LYS A O 1
ATOM 1735 N N . GLN A 1 207 ? -18.333 12.161 9.557 1.00 68.81 207 GLN A N 1
ATOM 1736 C CA . GLN A 1 207 ? -19.688 12.165 10.113 1.00 68.81 207 GLN A CA 1
ATOM 1737 C C . GLN A 1 207 ? -20.562 11.053 9.533 1.00 68.81 207 GLN A C 1
ATOM 1739 O O . GLN A 1 207 ? -21.400 10.534 10.260 1.00 68.81 207 GLN A O 1
ATOM 1744 N N . ASP A 1 208 ? -20.305 10.628 8.296 1.00 70.00 208 ASP A N 1
ATOM 1745 C CA . ASP A 1 208 ? -21.130 9.634 7.598 1.00 70.00 208 ASP A CA 1
ATOM 1746 C C . ASP A 1 208 ? -20.749 8.181 7.919 1.00 70.00 208 ASP A C 1
ATOM 1748 O O . ASP A 1 208 ? -21.422 7.247 7.495 1.00 70.00 208 ASP A O 1
ATOM 1752 N N . GLY A 1 209 ? -19.683 7.982 8.697 1.00 72.25 209 GLY A N 1
ATOM 1753 C CA . GLY A 1 209 ? -19.126 6.666 8.976 1.00 72.25 209 GLY A CA 1
ATOM 1754 C C . GLY A 1 209 ? -17.640 6.578 8.659 1.00 72.25 209 GLY A C 1
ATOM 1755 O O . GLY A 1 209 ? -17.013 7.535 8.198 1.00 72.25 209 GLY A O 1
ATOM 1756 N N . VAL A 1 210 ? -17.043 5.430 8.968 1.00 80.12 210 VAL A N 1
ATOM 1757 C CA . VAL A 1 210 ? -15.625 5.158 8.711 1.00 80.12 210 VAL A CA 1
ATOM 1758 C C . VAL A 1 210 ? -15.423 3.717 8.269 1.00 80.12 210 VAL A C 1
ATOM 1760 O O . VAL A 1 210 ? -15.987 2.792 8.848 1.00 80.12 210 VAL A O 1
ATOM 1763 N N . ILE A 1 211 ? -14.548 3.529 7.285 1.00 82.94 211 ILE A N 1
ATOM 1764 C CA . ILE A 1 211 ? -14.028 2.213 6.917 1.00 82.94 211 ILE A CA 1
ATOM 1765 C C . ILE A 1 211 ? -12.711 2.024 7.671 1.00 82.94 211 ILE A C 1
ATOM 1767 O O . ILE A 1 211 ? -11.739 2.755 7.461 1.00 82.94 211 ILE A O 1
ATOM 1771 N N . GLY A 1 212 ? -12.693 1.063 8.587 1.00 79.31 212 GLY A N 1
ATOM 1772 C CA . GLY A 1 212 ? -11.483 0.576 9.234 1.00 79.31 212 GLY A CA 1
ATOM 1773 C C . GLY A 1 212 ? -10.871 -0.527 8.384 1.00 79.31 212 GLY A C 1
ATOM 1774 O O . GLY A 1 212 ? -11.519 -1.541 8.154 1.00 79.31 212 GLY A O 1
ATOM 1775 N N . ILE A 1 213 ? -9.640 -0.332 7.917 1.00 82.00 213 ILE A N 1
ATOM 1776 C CA . ILE A 1 213 ? -8.876 -1.366 7.215 1.00 82.00 213 ILE A CA 1
ATOM 1777 C C . ILE A 1 213 ? -7.690 -1.730 8.104 1.00 82.00 213 ILE A C 1
ATOM 1779 O O . ILE A 1 213 ? -6.830 -0.884 8.358 1.00 82.00 213 ILE A O 1
ATOM 1783 N N . ASP A 1 214 ? -7.652 -2.972 8.578 1.00 81.94 214 ASP A N 1
ATOM 1784 C CA . ASP A 1 214 ? -6.494 -3.551 9.253 1.00 81.94 214 ASP A CA 1
ATOM 1785 C C . ASP A 1 214 ? -5.758 -4.474 8.280 1.00 81.94 214 ASP A C 1
ATOM 1787 O O . ASP A 1 214 ? -6.338 -5.414 7.732 1.00 81.94 214 ASP A O 1
ATOM 1791 N N . ILE A 1 215 ? -4.484 -4.173 8.030 1.00 74.56 215 ILE A N 1
ATOM 1792 C CA . ILE A 1 215 ? -3.644 -4.913 7.086 1.00 74.56 215 ILE A CA 1
ATOM 1793 C C . ILE A 1 215 ? -2.543 -5.599 7.881 1.00 74.56 215 ILE A C 1
ATOM 1795 O O . ILE A 1 215 ? -1.572 -4.968 8.303 1.00 74.56 215 ILE A O 1
ATOM 1799 N N . ASN A 1 216 ? -2.676 -6.910 8.030 1.00 76.62 216 ASN A N 1
ATOM 1800 C CA . ASN A 1 216 ? -1.645 -7.780 8.569 1.00 76.62 216 ASN A CA 1
ATOM 1801 C C . ASN A 1 216 ? -1.035 -8.618 7.437 1.00 76.62 216 ASN A C 1
ATOM 1803 O O . ASN A 1 216 ? -1.582 -8.701 6.340 1.00 76.62 216 ASN A O 1
ATOM 1807 N N . ALA A 1 217 ? 0.123 -9.236 7.688 1.00 48.22 217 ALA A N 1
ATOM 1808 C CA . ALA A 1 217 ? 0.907 -9.921 6.651 1.00 48.22 217 ALA A CA 1
ATOM 1809 C C . ALA A 1 217 ? 0.121 -10.990 5.861 1.00 48.22 217 ALA A C 1
ATOM 1811 O O . ALA A 1 217 ? 0.398 -11.197 4.681 1.00 48.22 217 ALA A O 1
ATOM 1812 N N . ASP A 1 218 ? -0.870 -11.617 6.503 1.00 58.66 218 ASP A N 1
ATOM 1813 C CA . ASP A 1 218 ? -1.602 -12.767 5.965 1.00 58.66 218 ASP A CA 1
ATOM 1814 C C . ASP A 1 218 ? -3.125 -12.541 5.911 1.00 58.66 218 ASP A C 1
ATOM 1816 O O . ASP A 1 218 ? -3.861 -13.422 5.471 1.00 58.66 218 ASP A O 1
ATOM 1820 N N . HIS A 1 219 ? -3.618 -11.386 6.373 1.00 67.25 219 HIS A N 1
ATOM 1821 C CA . HIS A 1 219 ? -5.047 -11.080 6.369 1.00 67.25 219 HIS A CA 1
ATOM 1822 C C . HIS A 1 219 ? -5.314 -9.580 6.261 1.00 67.25 219 HIS A C 1
ATOM 1824 O O . HIS A 1 219 ? -4.611 -8.756 6.846 1.00 67.25 219 HIS A O 1
ATOM 1830 N N . ILE A 1 220 ? -6.377 -9.248 5.533 1.00 71.94 220 ILE A N 1
ATOM 1831 C CA . ILE A 1 220 ? -6.950 -7.908 5.485 1.00 71.94 220 ILE A CA 1
ATOM 1832 C C . ILE A 1 220 ? -8.318 -8.006 6.146 1.00 71.94 220 ILE A C 1
ATOM 1834 O O . ILE A 1 220 ? -9.172 -8.755 5.675 1.00 71.94 220 ILE A O 1
ATOM 1838 N N . ALA A 1 221 ? -8.510 -7.278 7.241 1.00 79.38 221 ALA A N 1
ATOM 1839 C CA . ALA A 1 221 ? -9.814 -7.117 7.863 1.00 79.38 221 ALA A CA 1
ATOM 1840 C C . ALA A 1 221 ? -10.359 -5.739 7.491 1.00 79.38 221 ALA A C 1
ATOM 1842 O O . ALA A 1 221 ? -9.677 -4.725 7.645 1.00 79.38 221 ALA A O 1
ATOM 1843 N N . VAL A 1 222 ? -11.585 -5.710 6.981 1.00 84.38 222 VAL A N 1
ATOM 1844 C CA . VAL A 1 222 ? -12.306 -4.476 6.681 1.00 84.38 222 VAL A CA 1
ATOM 1845 C C . VAL A 1 222 ? -13.534 -4.454 7.571 1.00 84.38 222 VAL A C 1
ATOM 1847 O O . VAL A 1 222 ? -14.245 -5.449 7.646 1.00 84.38 222 VAL A O 1
ATOM 1850 N N . SER A 1 223 ? -13.750 -3.339 8.257 1.00 83.12 223 SER A N 1
ATOM 1851 C CA . SER A 1 223 ? -14.963 -3.090 9.029 1.00 83.12 223 SER A CA 1
ATOM 1852 C C . SER A 1 223 ? -15.553 -1.757 8.607 1.00 83.12 223 SER A C 1
ATOM 1854 O O . SER A 1 223 ? -14.859 -0.735 8.664 1.00 83.12 223 SER A O 1
ATOM 1856 N N . GLU A 1 224 ? -16.820 -1.746 8.230 1.00 85.50 224 GLU A N 1
ATOM 1857 C CA . GLU A 1 224 ? -17.532 -0.512 7.918 1.00 85.50 224 GLU A CA 1
ATOM 1858 C C . GLU A 1 224 ? -18.346 -0.082 9.128 1.00 85.50 224 GLU A C 1
ATOM 1860 O O . GLU A 1 224 ? -19.087 -0.872 9.706 1.00 85.50 224 GLU A O 1
ATOM 1865 N N . THR A 1 225 ? -18.202 1.178 9.528 1.00 83.31 225 THR A N 1
ATOM 1866 C CA . THR A 1 225 ? -18.932 1.731 10.664 1.00 83.31 225 THR A CA 1
ATOM 1867 C C . THR A 1 225 ? -19.843 2.854 10.202 1.00 83.31 225 THR A C 1
ATOM 1869 O O . THR A 1 225 ? -19.355 3.780 9.560 1.00 83.31 225 THR A O 1
ATOM 1872 N N . ASP A 1 226 ? -21.119 2.824 10.584 1.00 82.06 226 ASP A N 1
ATOM 1873 C CA . ASP A 1 226 ? -22.052 3.924 10.321 1.00 82.06 226 ASP A CA 1
ATOM 1874 C C . ASP A 1 226 ? -21.717 5.185 11.152 1.00 82.06 226 ASP A C 1
ATOM 1876 O O . ASP A 1 226 ? -20.879 5.176 12.068 1.00 82.06 226 ASP A O 1
ATOM 1880 N N . ALA A 1 227 ? -22.420 6.287 10.873 1.00 76.38 227 ALA A N 1
ATOM 1881 C CA . ALA A 1 227 ? -22.357 7.527 11.654 1.00 76.38 227 ALA A CA 1
ATOM 1882 C C . ALA A 1 227 ? -22.542 7.289 13.173 1.00 76.38 227 ALA A C 1
ATOM 1884 O O . ALA A 1 227 ? -21.892 7.911 14.029 1.00 76.38 227 ALA A O 1
ATOM 1885 N N . CYS A 1 228 ? -23.390 6.325 13.538 1.00 72.62 228 CYS A N 1
ATOM 1886 C CA . CYS A 1 228 ? -23.680 5.954 14.918 1.00 72.62 228 CYS A CA 1
ATOM 1887 C C . CYS A 1 228 ? -22.557 5.134 15.577 1.00 72.62 228 CYS A C 1
ATOM 1889 O O . CYS A 1 228 ? -22.421 5.162 16.803 1.00 72.62 228 CYS A O 1
ATOM 1891 N N . GLY A 1 229 ? -21.625 4.564 14.817 1.00 67.25 229 GLY A N 1
ATOM 1892 C CA . GLY A 1 229 ? -20.555 3.714 15.332 1.00 67.25 229 GLY A CA 1
ATOM 1893 C C . GLY A 1 229 ? -20.909 2.224 15.376 1.00 67.25 229 GLY A C 1
ATOM 1894 O O . GLY A 1 229 ? -20.228 1.484 16.086 1.00 67.25 229 GLY A O 1
ATOM 1895 N N . ASN A 1 230 ? -21.968 1.799 14.689 1.00 77.88 230 ASN A N 1
ATOM 1896 C CA . ASN A 1 230 ? -22.329 0.395 14.531 1.00 77.88 230 ASN A CA 1
ATOM 1897 C C . ASN A 1 230 ? -21.584 -0.194 13.335 1.00 77.88 230 ASN A C 1
ATOM 1899 O O . ASN A 1 230 ? -21.485 0.459 12.297 1.00 77.88 230 ASN A O 1
ATOM 1903 N N . CYS A 1 231 ? -21.091 -1.426 13.472 1.00 76.25 231 CYS A N 1
ATOM 1904 C CA . CYS A 1 231 ? -20.564 -2.158 12.327 1.00 76.25 231 CYS A CA 1
ATOM 1905 C C . CYS A 1 231 ? -21.716 -2.530 11.392 1.00 76.25 231 CYS A C 1
ATOM 1907 O O . CYS A 1 231 ? -22.690 -3.142 11.834 1.00 76.25 231 CYS A O 1
ATOM 1909 N N . VAL A 1 232 ? -21.591 -2.152 10.126 1.00 78.00 232 VAL A N 1
ATOM 1910 C CA . VAL A 1 232 ? -22.541 -2.476 9.054 1.00 78.00 232 VAL A CA 1
ATOM 1911 C C . VAL A 1 232 ? -22.028 -3.659 8.224 1.00 78.00 232 VAL A C 1
ATOM 1913 O O . VAL A 1 232 ? -22.827 -4.417 7.678 1.00 78.00 232 VAL A O 1
ATOM 1916 N N . LEU A 1 233 ? -20.701 -3.836 8.196 1.00 58.88 233 LEU A N 1
ATOM 1917 C CA . LEU A 1 233 ? -19.952 -4.862 7.470 1.00 58.88 233 LEU A CA 1
ATOM 1918 C C . LEU A 1 233 ? -18.725 -5.295 8.279 1.00 58.88 233 LEU A C 1
ATOM 1920 O O . LEU A 1 233 ? -18.062 -4.397 8.860 1.00 58.88 233 LEU A O 1
#

Secondary structure (DSSP, 8-state):
-HHHHHHHHHHHHHHHHHHHHHHHHHHHHHTT---HHHHHIIIIIIHHHHHHHHHHHHHHHHHHHHHHHHHHHHHSSS----SS-HHHHHHTTTTTTT-HHHHHHHHHHHHHSEEEE---TTSTTS-SSEEEETTTTEEEEEETTTTEEEEEE----TTHHHHHHHHHSPTT-TT---EEEEEE-SS-EEEEEE-PPP-PPP----TTEEEEEEEETTEEEEEEEETTS-B--

Foldseek 3Di:
DVVLVVVLVVLVVVLVVLVVLLVVLVVCVVVVNHDPVSVCCNPVPSLVVSVVSVVVSVVSVVVVVVVVVVVVQVPPPDNDPDDDDCVLVVCCCPVCNVPNPVSVVVVVCVVPQKDKAWFDLQDLQRHDQWHQDPVQCWIWGQDPVPRDIDTDNDDDDPPVVLSVVLRPDDRNDPQNHWMWMWGHPPVDIDIDIDTDDDDDPDDPDCQQWDWDWDDDPVDIDIFTAGNSGDTPD

pLDDT: mean 83.19, std 9.95, range [41.31, 96.06]

Radius of gyration: 28.66 Å; chains: 1; bounding box: 66×54×67 Å

Organism: NCBI:txid61171

Sequence (233 aa):
MKSVEKKIRKTEKEIQRLDKRLAQLKQKTKLGKQTREDYLEEVQVLRPTRKQLKNQRSQLIFKLNRTQQQLNTANQKMQFTCFGGKKLSRSRTTVYAGNHEAWLEEYRYQRNKTMMIPGRRQGKYSNCLFKYHLEEGVLIYRCSSENREIRLKVRFHANAKELERAVKLPHNTPGKAVAYLLEDHKKYFIIKAVVEMEERELMKNKQDGVIGIDINADHIAVSETDACGNCVL